Protein AF-A0A0C2MN89-F1 (afdb_monomer_lite)

Organism: Thelohanellus kitauei (NCBI:txid669202)

Foldseek 3Di:
DPDPPLCDPVNLQCLVVDDPVVVVVVVVVLVVVLVVLLVVCVVDPCVVLLVVLLVQCVVCVPPLSLNLVSLSSVLSCLPNPPDPDDCPSVLVSLLPDDLPRGPSSVLSSLSSLVSNVVSVVVPPPPPVPDPCDPVSVVVSLVSHDDVSVVVVVPPDPPPDPPVPPDPPPPPPPPPCPVCVVVVVVVCSVPVVPDPPPPPDD

pLDDT: mean 73.5, std 19.98, range [30.95, 95.69]

Sequence (201 aa):
MVRALILTEPVMNEYLTIPEDKYNFIVDFRENVRVGLDIVFKFVSPEPYLNRALSIMQSYPNEHLQTEPWLFVVSAMLTVTNFQVDFKEVIKFIVTLPPNAPSLLIKTSCEFLRDFIDNADNRKKYSEMPEISLETMYKWLAQVPGPTAKAFLSQREPRRAIFDDPIVDFDCDVNLSLGSISKTLLFFVNSGKGSMILSDA

Radius of gyration: 18.08 Å; chains: 1; bounding box: 41×44×55 Å

Structure (mmCIF, N/CA/C/O backbone):
data_AF-A0A0C2MN89-F1
#
_entry.id   AF-A0A0C2MN89-F1
#
loop_
_atom_site.group_PDB
_atom_site.id
_atom_site.type_symbol
_atom_site.label_atom_id
_atom_site.label_alt_id
_atom_site.label_comp_id
_atom_site.label_asym_id
_atom_site.label_entity_id
_atom_site.label_seq_id
_atom_site.pdbx_PDB_ins_code
_atom_site.Cartn_x
_atom_site.Cartn_y
_atom_site.Cartn_z
_atom_site.occupancy
_atom_site.B_iso_or_equiv
_atom_site.auth_seq_id
_atom_site.auth_comp_id
_atom_site.auth_asym_id
_atom_site.auth_atom_id
_atom_site.pdbx_PDB_model_num
ATOM 1 N N . MET A 1 1 ? 7.301 21.239 -14.542 1.00 31.52 1 MET A N 1
ATOM 2 C CA . MET A 1 1 ? 8.220 20.117 -14.828 1.00 31.52 1 MET A CA 1
ATOM 3 C C . MET A 1 1 ? 8.224 19.175 -13.624 1.00 31.52 1 MET A C 1
ATOM 5 O O . MET A 1 1 ? 9.086 19.276 -12.765 1.00 31.52 1 MET A O 1
ATOM 9 N N . VAL A 1 2 ? 7.198 18.323 -13.513 1.00 30.95 2 VAL A N 1
ATOM 10 C CA . VAL A 1 2 ? 7.049 17.324 -12.440 1.00 30.95 2 VAL A CA 1
ATOM 11 C C . VAL A 1 2 ? 7.508 15.987 -13.010 1.00 30.95 2 VAL A C 1
ATOM 13 O O . VAL A 1 2 ? 6.806 15.378 -13.808 1.00 30.95 2 VAL A O 1
ATOM 16 N N . ARG A 1 3 ? 8.733 15.584 -12.670 1.00 39.59 3 ARG A N 1
ATOM 17 C CA . ARG A 1 3 ? 9.327 14.289 -13.051 1.00 39.59 3 ARG A CA 1
ATOM 18 C C . ARG A 1 3 ? 9.975 13.559 -11.872 1.00 39.59 3 ARG A C 1
ATOM 20 O O . ARG A 1 3 ? 10.547 12.501 -12.069 1.00 39.59 3 ARG A O 1
ATOM 27 N N . ALA A 1 4 ? 9.912 14.114 -10.661 1.00 40.41 4 ALA A N 1
ATOM 28 C CA . ALA A 1 4 ? 10.786 13.658 -9.584 1.00 40.41 4 ALA A CA 1
ATOM 29 C C . ALA A 1 4 ? 10.414 12.281 -9.012 1.00 40.41 4 ALA A C 1
ATOM 31 O O . ALA A 1 4 ? 11.301 11.607 -8.507 1.00 40.41 4 ALA A O 1
ATOM 32 N N . LEU A 1 5 ? 9.149 11.846 -9.092 1.00 46.72 5 LEU A N 1
ATOM 33 C CA . LEU A 1 5 ? 8.726 10.579 -8.473 1.00 46.72 5 LEU A CA 1
ATOM 34 C C . LEU A 1 5 ? 7.740 9.746 -9.298 1.00 46.72 5 LEU A C 1
ATOM 36 O O . LEU A 1 5 ? 7.296 8.699 -8.839 1.00 46.72 5 LEU A O 1
ATOM 40 N N . ILE A 1 6 ? 7.446 10.158 -10.535 1.00 49.19 6 ILE A N 1
ATOM 41 C CA . ILE A 1 6 ? 6.897 9.210 -11.505 1.00 49.19 6 ILE A CA 1
ATOM 42 C C . ILE A 1 6 ? 8.089 8.360 -11.919 1.00 49.19 6 ILE A C 1
ATOM 44 O O . ILE A 1 6 ? 8.886 8.778 -12.761 1.00 49.19 6 ILE A O 1
ATOM 48 N N . LEU A 1 7 ? 8.241 7.198 -11.280 1.00 52.38 7 LEU A N 1
ATOM 49 C CA . LEU A 1 7 ? 9.011 6.115 -11.873 1.00 52.38 7 LEU A CA 1
ATOM 50 C C . LEU A 1 7 ? 8.437 5.951 -13.281 1.00 52.38 7 LEU A C 1
ATOM 52 O O . LEU A 1 7 ? 7.255 5.651 -13.446 1.00 52.38 7 LEU A O 1
ATOM 56 N N . THR A 1 8 ? 9.224 6.309 -14.293 1.00 54.84 8 THR A N 1
ATOM 57 C CA . THR A 1 8 ? 8.785 6.235 -15.685 1.00 54.84 8 THR A CA 1
ATOM 58 C C . THR A 1 8 ? 8.340 4.798 -15.975 1.00 54.84 8 THR A C 1
ATOM 60 O O . THR A 1 8 ? 8.858 3.871 -15.357 1.00 54.84 8 THR A O 1
ATOM 63 N N . GLU A 1 9 ? 7.389 4.584 -16.892 1.00 54.53 9 GLU A N 1
ATOM 64 C CA . GLU A 1 9 ? 6.939 3.235 -17.299 1.00 54.53 9 GLU A CA 1
ATOM 65 C C . GLU A 1 9 ? 8.049 2.174 -17.406 1.00 54.53 9 GLU A C 1
ATOM 67 O O . GLU A 1 9 ? 7.845 1.076 -16.879 1.00 54.53 9 GLU A O 1
ATOM 72 N N . PRO A 1 10 ? 9.228 2.463 -18.003 1.00 56.78 10 PRO A N 1
ATOM 73 C CA . PRO A 1 10 ? 10.322 1.497 -18.018 1.00 56.78 10 PRO A CA 1
ATOM 74 C C . PRO A 1 10 ? 10.744 1.047 -16.613 1.00 56.78 10 PRO A C 1
ATOM 76 O O . PRO A 1 10 ? 10.904 -0.145 -16.387 1.00 56.78 10 PRO A O 1
ATOM 79 N N . VAL A 1 11 ? 10.802 1.943 -15.625 1.00 59.19 11 VAL A N 1
ATOM 80 C CA . VAL A 1 11 ? 11.208 1.608 -14.249 1.00 59.19 11 VAL A CA 1
ATOM 81 C C . VAL A 1 11 ? 10.169 0.745 -13.513 1.00 59.19 11 VAL A C 1
ATOM 83 O O . VAL A 1 11 ? 10.534 -0.064 -12.662 1.00 59.19 11 VAL A O 1
ATOM 86 N N . MET A 1 12 ? 8.878 0.862 -13.848 1.00 59.16 12 MET A N 1
ATOM 87 C CA . MET A 1 12 ? 7.813 0.035 -13.250 1.00 59.16 12 MET A CA 1
ATOM 88 C C . MET A 1 12 ? 7.840 -1.421 -13.740 1.00 59.16 12 MET A C 1
ATOM 90 O O . MET A 1 12 ? 7.525 -2.340 -12.978 1.00 59.16 12 MET A O 1
ATOM 94 N N . ASN A 1 13 ? 8.211 -1.635 -15.005 1.00 61.47 13 ASN A N 1
ATOM 95 C CA . ASN A 1 13 ? 8.326 -2.970 -15.599 1.00 61.47 13 ASN A CA 1
ATOM 96 C C . ASN A 1 13 ? 9.700 -3.601 -15.337 1.00 61.47 13 ASN A C 1
ATOM 98 O O . ASN A 1 13 ? 9.793 -4.814 -15.165 1.00 61.47 13 ASN A O 1
ATOM 102 N N . GLU A 1 14 ? 10.750 -2.785 -15.231 1.00 62.78 14 GLU A N 1
ATOM 103 C CA . GLU A 1 14 ? 12.114 -3.239 -14.946 1.00 62.78 14 GLU A CA 1
ATOM 104 C C . GLU A 1 14 ? 12.357 -3.570 -13.473 1.00 62.78 14 GLU A C 1
ATOM 106 O O . GLU A 1 14 ? 13.425 -4.069 -13.149 1.00 62.78 14 GLU A O 1
ATOM 111 N N . TYR A 1 15 ? 11.399 -3.364 -12.564 1.00 63.62 15 TYR A N 1
ATOM 112 C CA . TYR A 1 15 ? 11.614 -3.572 -11.124 1.00 63.62 15 TYR A CA 1
ATOM 113 C C . TYR A 1 15 ? 12.163 -4.970 -10.760 1.00 63.62 15 TYR A C 1
ATOM 115 O O . TYR A 1 15 ? 12.830 -5.131 -9.741 1.00 63.62 15 TYR A O 1
ATOM 123 N N . LEU A 1 16 ? 11.916 -5.975 -11.610 1.00 61.53 16 LEU A N 1
ATOM 124 C CA . LEU A 1 16 ? 12.421 -7.348 -11.473 1.00 61.53 16 LEU A CA 1
ATOM 125 C C . LEU A 1 16 ? 13.759 -7.613 -12.190 1.00 61.53 16 LEU A C 1
ATOM 127 O O . LEU A 1 16 ? 14.360 -8.663 -11.984 1.00 61.53 16 LEU A O 1
ATOM 131 N N . THR A 1 17 ? 14.218 -6.695 -13.038 1.00 73.06 17 THR A N 1
ATOM 132 C CA . THR A 1 17 ? 15.465 -6.784 -13.819 1.00 73.06 17 THR A CA 1
ATOM 133 C C . THR A 1 17 ? 16.518 -5.767 -13.378 1.00 73.06 17 THR A C 1
ATOM 135 O O . THR A 1 17 ? 17.580 -5.672 -13.992 1.00 73.06 17 THR A O 1
ATOM 138 N N . ILE A 1 18 ? 16.230 -4.980 -12.339 1.00 72.62 18 ILE A N 1
ATOM 139 C CA . ILE A 1 18 ? 17.158 -3.994 -11.793 1.00 72.62 18 ILE A CA 1
ATOM 140 C C . ILE A 1 18 ? 18.346 -4.722 -11.128 1.00 72.62 18 ILE A C 1
ATOM 142 O O . ILE A 1 18 ? 18.128 -5.627 -10.322 1.00 72.62 18 ILE A O 1
ATOM 146 N N . PRO A 1 19 ? 19.598 -4.330 -11.439 1.00 82.00 19 PRO A N 1
ATOM 147 C CA . PRO A 1 19 ? 20.788 -4.779 -10.719 1.00 82.00 19 PRO A CA 1
ATOM 148 C C . PRO A 1 19 ? 20.648 -4.639 -9.195 1.00 82.00 19 PRO A C 1
ATOM 150 O O . PRO A 1 19 ? 20.051 -3.678 -8.712 1.00 82.00 19 PRO A O 1
ATOM 153 N N . GLU A 1 20 ? 21.198 -5.583 -8.433 1.00 78.75 20 GLU A N 1
ATOM 154 C CA . GLU A 1 20 ? 21.011 -5.677 -6.975 1.00 78.75 20 GLU A CA 1
ATOM 155 C C . GLU A 1 20 ? 21.366 -4.378 -6.222 1.00 78.75 20 GLU A C 1
ATOM 157 O O . GLU A 1 20 ? 20.644 -3.963 -5.315 1.00 78.75 20 GLU A O 1
ATOM 162 N N . ASP A 1 21 ? 22.411 -3.668 -6.657 1.00 78.19 21 ASP A N 1
ATOM 163 C CA . ASP A 1 21 ? 22.836 -2.374 -6.107 1.00 78.19 21 ASP A CA 1
ATOM 164 C C . ASP A 1 21 ? 21.763 -1.284 -6.257 1.00 78.19 21 ASP A C 1
ATOM 166 O O . ASP A 1 21 ? 21.483 -0.527 -5.326 1.00 78.19 21 ASP A O 1
ATOM 170 N N . LYS A 1 22 ? 21.103 -1.236 -7.414 1.00 78.94 22 LYS A N 1
ATOM 171 C CA . LYS A 1 22 ? 20.006 -0.300 -7.679 1.00 78.94 22 LYS A CA 1
ATOM 172 C C . LYS A 1 22 ? 18.711 -0.722 -6.988 1.00 78.94 22 LYS A C 1
ATOM 174 O O . LYS A 1 22 ? 17.925 0.144 -6.608 1.00 78.94 22 LYS A O 1
ATOM 179 N N . TYR A 1 23 ? 18.479 -2.024 -6.818 1.00 79.94 23 TYR A N 1
ATOM 180 C CA . TYR A 1 23 ? 17.312 -2.529 -6.095 1.00 79.94 23 TYR A CA 1
ATOM 181 C C . TYR A 1 23 ? 17.346 -2.076 -4.631 1.00 79.94 23 TYR A C 1
ATOM 183 O O . TYR A 1 23 ? 16.352 -1.537 -4.142 1.00 79.94 23 TYR A O 1
ATOM 191 N N . ASN A 1 24 ? 18.506 -2.199 -3.976 1.00 82.44 24 ASN A N 1
ATOM 192 C CA . ASN A 1 24 ? 18.702 -1.753 -2.594 1.00 82.44 24 ASN A CA 1
ATOM 193 C C . ASN A 1 24 ? 18.414 -0.257 -2.433 1.00 82.44 24 ASN A C 1
ATOM 195 O O . ASN A 1 24 ? 17.638 0.118 -1.560 1.00 82.44 24 ASN A O 1
ATOM 199 N N . PHE A 1 25 ? 18.909 0.585 -3.349 1.00 84.75 25 PHE A N 1
ATOM 200 C CA . PHE A 1 25 ? 18.604 2.020 -3.325 1.00 84.75 25 PHE A CA 1
ATOM 201 C C . PHE A 1 25 ? 17.096 2.311 -3.350 1.00 84.75 25 PHE A C 1
ATOM 203 O O . PHE A 1 25 ? 16.621 3.170 -2.609 1.00 84.75 25 PHE A O 1
ATOM 210 N N . ILE A 1 26 ? 16.319 1.617 -4.190 1.00 81.81 26 ILE A N 1
ATOM 211 C CA . ILE A 1 26 ? 14.874 1.869 -4.281 1.00 81.81 26 ILE A CA 1
ATOM 212 C C . ILE A 1 26 ? 14.152 1.371 -3.024 1.00 81.81 26 ILE A C 1
ATOM 214 O O . ILE A 1 26 ? 13.210 2.024 -2.571 1.00 81.81 26 ILE A O 1
ATOM 218 N N . VAL A 1 27 ? 14.572 0.234 -2.466 1.00 83.75 27 VAL A N 1
ATOM 219 C CA . VAL A 1 27 ? 14.030 -0.280 -1.201 1.00 83.75 27 VAL A CA 1
ATOM 220 C C . VAL A 1 27 ? 14.283 0.720 -0.073 1.00 83.75 27 VAL A C 1
ATOM 222 O O . VAL A 1 27 ? 13.321 1.139 0.571 1.00 83.75 27 VAL A O 1
ATOM 225 N N . ASP A 1 28 ? 15.525 1.178 0.088 1.00 85.56 28 ASP A N 1
ATOM 226 C CA . ASP A 1 28 ? 15.912 2.158 1.107 1.00 85.56 28 ASP A CA 1
ATOM 227 C C . ASP A 1 28 ? 15.172 3.483 0.916 1.00 85.56 28 ASP A C 1
ATOM 229 O O . ASP A 1 28 ? 14.638 4.063 1.862 1.00 85.56 28 ASP A O 1
ATOM 233 N N . PHE A 1 29 ? 15.078 3.960 -0.327 1.00 87.12 29 PHE A N 1
ATOM 234 C CA . PHE A 1 29 ? 14.335 5.171 -0.650 1.00 87.12 29 PHE A CA 1
ATOM 235 C C . PHE A 1 29 ? 12.857 5.048 -0.263 1.00 87.12 29 PHE A C 1
ATOM 237 O O . PHE A 1 29 ? 12.318 5.938 0.395 1.00 87.12 29 PHE A O 1
ATOM 244 N N . ARG A 1 30 ? 12.188 3.950 -0.640 1.00 88.75 30 ARG A N 1
ATOM 245 C CA . ARG A 1 30 ? 10.773 3.733 -0.303 1.00 88.75 30 ARG A CA 1
ATOM 246 C C . A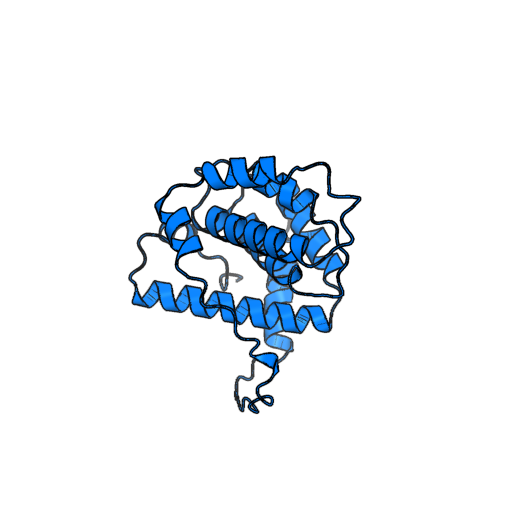RG A 1 30 ? 10.565 3.623 1.200 1.00 88.75 30 ARG A C 1
ATOM 248 O O . ARG A 1 30 ? 9.595 4.184 1.700 1.00 88.75 30 ARG A O 1
ATOM 255 N N . GLU A 1 31 ? 11.460 2.956 1.918 1.00 88.00 31 GLU A N 1
ATOM 256 C CA . GLU A 1 31 ? 11.352 2.869 3.373 1.00 88.00 31 GLU A CA 1
ATOM 257 C C . GLU A 1 31 ? 11.534 4.243 4.029 1.00 88.00 31 GLU A C 1
ATOM 259 O O . GLU A 1 31 ? 10.706 4.641 4.846 1.00 88.00 31 GLU A O 1
ATOM 264 N N . ASN A 1 32 ? 12.510 5.040 3.584 1.00 88.81 32 ASN A N 1
ATOM 265 C CA . ASN A 1 32 ? 12.693 6.414 4.060 1.00 88.81 32 ASN A CA 1
ATOM 266 C C . ASN A 1 32 ? 11.463 7.297 3.793 1.00 88.81 32 ASN A C 1
ATOM 268 O O . ASN A 1 32 ? 11.038 8.056 4.667 1.00 88.81 32 ASN A O 1
ATOM 272 N N . VAL A 1 33 ? 10.843 7.186 2.611 1.00 89.75 33 VAL A N 1
ATOM 273 C CA . VAL A 1 33 ? 9.598 7.914 2.312 1.00 89.75 33 VAL A CA 1
ATOM 274 C C . VAL A 1 33 ? 8.456 7.434 3.208 1.00 89.75 33 VAL A C 1
ATOM 276 O O . VAL A 1 33 ? 7.702 8.263 3.714 1.00 89.75 33 VAL A O 1
ATOM 279 N N . ARG A 1 34 ? 8.326 6.122 3.441 1.00 90.19 34 ARG A N 1
ATOM 280 C CA . ARG A 1 34 ? 7.302 5.556 4.330 1.00 90.19 34 ARG A CA 1
ATOM 281 C C . ARG A 1 34 ? 7.462 6.071 5.762 1.00 90.19 34 ARG A C 1
ATOM 283 O O . ARG A 1 34 ? 6.474 6.505 6.344 1.00 90.19 34 ARG A O 1
ATOM 290 N N . VAL A 1 35 ? 8.684 6.086 6.298 1.00 89.62 35 VAL A N 1
ATOM 291 C CA . VAL A 1 35 ? 8.992 6.656 7.622 1.00 89.62 35 VAL A CA 1
ATOM 292 C C . VAL A 1 35 ? 8.633 8.142 7.669 1.00 89.62 35 VAL A C 1
ATOM 294 O O . VAL A 1 35 ? 7.969 8.589 8.602 1.00 89.62 35 VAL A O 1
ATOM 297 N N . GLY A 1 36 ? 8.995 8.907 6.636 1.00 90.12 36 GLY A N 1
ATOM 298 C CA . GLY A 1 36 ? 8.618 10.317 6.531 1.00 90.12 36 GLY A CA 1
ATOM 299 C C . GLY A 1 36 ? 7.099 10.531 6.527 1.00 90.12 36 GLY A C 1
ATOM 300 O O . GLY A 1 36 ? 6.603 11.421 7.215 1.00 90.12 36 GLY A O 1
ATOM 301 N N . LEU A 1 37 ? 6.350 9.702 5.794 1.00 91.19 37 LEU A N 1
ATOM 302 C CA . LEU A 1 37 ? 4.884 9.740 5.769 1.00 91.19 37 LEU A CA 1
ATOM 303 C C . LEU A 1 37 ? 4.271 9.387 7.130 1.00 91.19 37 LEU A C 1
ATOM 305 O O . LEU A 1 37 ? 3.355 10.082 7.564 1.00 91.19 37 LEU A O 1
ATOM 309 N N . ASP A 1 38 ? 4.790 8.368 7.820 1.00 88.38 38 ASP A N 1
ATOM 310 C CA . ASP A 1 38 ? 4.341 7.992 9.169 1.00 88.38 38 ASP A CA 1
ATOM 311 C C . ASP A 1 38 ? 4.508 9.157 10.158 1.00 88.38 38 ASP A C 1
ATOM 313 O O . ASP A 1 38 ? 3.586 9.484 10.907 1.00 88.38 38 ASP A O 1
ATOM 317 N N . ILE A 1 39 ? 5.652 9.849 10.105 1.00 89.88 39 ILE A N 1
ATOM 318 C CA . ILE A 1 39 ? 5.896 11.057 10.901 1.00 89.88 39 ILE A CA 1
ATOM 319 C C . ILE A 1 39 ? 4.879 12.143 10.538 1.00 89.88 39 ILE A C 1
ATOM 321 O O . ILE A 1 39 ? 4.238 12.694 11.428 1.00 89.88 39 ILE A O 1
ATOM 325 N N . VAL A 1 40 ? 4.678 12.439 9.251 1.00 90.06 40 VAL A N 1
ATOM 326 C CA . VAL A 1 40 ? 3.728 13.476 8.807 1.00 90.06 40 VAL A CA 1
ATOM 327 C C . VAL A 1 40 ? 2.304 13.180 9.283 1.00 90.06 40 VAL A C 1
ATOM 329 O O . VAL A 1 40 ? 1.637 14.078 9.798 1.00 90.06 40 VAL A O 1
ATOM 332 N N . PHE A 1 41 ? 1.842 11.935 9.176 1.00 90.56 41 PHE A N 1
ATOM 333 C CA . PHE A 1 41 ? 0.488 11.551 9.579 1.00 90.56 41 PHE A CA 1
ATOM 334 C C . PHE A 1 41 ? 0.268 11.504 11.097 1.00 90.56 41 PHE A C 1
ATOM 336 O O . PHE A 1 41 ? -0.877 11.471 11.545 1.00 90.56 41 PHE A O 1
ATOM 343 N N . LYS A 1 42 ? 1.329 11.583 11.910 1.00 88.00 42 LYS A N 1
ATOM 344 C CA . LYS A 1 42 ? 1.203 11.857 13.354 1.00 88.00 42 LYS A CA 1
ATOM 345 C C . LYS A 1 42 ? 0.825 13.311 13.645 1.00 88.00 42 LYS A C 1
ATOM 347 O O . LYS A 1 42 ? 0.235 13.581 14.687 1.00 88.00 42 LYS A O 1
ATOM 352 N N . PHE A 1 43 ? 1.143 14.237 12.739 1.00 90.06 43 PHE A N 1
ATOM 353 C CA . PHE A 1 43 ? 0.881 15.673 12.905 1.00 90.06 43 PHE A CA 1
ATOM 354 C C . PHE A 1 43 ? -0.275 16.192 12.044 1.00 90.06 43 PHE A C 1
ATOM 356 O O . PHE A 1 43 ? -0.824 17.254 12.333 1.00 90.06 43 PHE A O 1
ATOM 363 N N . VAL A 1 44 ? -0.645 15.473 10.984 1.00 90.31 44 VAL A N 1
ATOM 364 C CA . VAL A 1 44 ? -1.678 15.877 10.022 1.00 90.31 44 VAL A CA 1
ATOM 365 C C . VAL A 1 44 ? -2.711 14.766 9.871 1.00 90.31 44 VAL A C 1
ATOM 367 O O . VAL A 1 44 ? -2.352 13.596 9.781 1.00 90.31 44 VAL A O 1
ATOM 370 N N . SER A 1 45 ? -3.997 15.130 9.789 1.00 91.06 45 SER A N 1
ATOM 371 C CA . SER A 1 45 ? -5.064 14.156 9.525 1.00 91.06 45 SER A CA 1
ATOM 372 C C . SER A 1 45 ? -4.823 13.429 8.186 1.00 91.06 45 SER A C 1
ATOM 374 O O . SER A 1 45 ? -4.694 14.107 7.161 1.00 91.06 45 SER A O 1
ATOM 376 N N . PRO A 1 46 ? -4.794 12.081 8.149 1.00 91.50 46 PRO A N 1
ATOM 377 C CA . PRO A 1 46 ? -4.610 11.327 6.906 1.00 91.50 46 PRO A CA 1
ATOM 378 C C . PRO A 1 46 ? -5.864 11.301 6.015 1.00 91.50 46 PRO A C 1
ATOM 380 O O . PRO A 1 46 ? -5.772 11.007 4.823 1.00 91.50 46 PRO A O 1
ATOM 383 N N . GLU A 1 47 ? -7.037 11.631 6.563 1.00 92.75 47 GLU A N 1
ATOM 384 C CA . GLU A 1 47 ? -8.342 11.499 5.897 1.00 92.75 47 GLU A CA 1
ATOM 385 C C . GLU A 1 47 ? -8.443 12.210 4.535 1.00 92.75 47 GLU A C 1
ATOM 387 O O . GLU A 1 47 ? -8.875 11.573 3.569 1.00 92.75 47 GLU A O 1
ATOM 392 N N . PRO A 1 48 ? -7.988 13.469 4.365 1.00 92.62 48 PRO A N 1
ATOM 393 C CA . PRO A 1 48 ? -8.052 14.133 3.063 1.00 92.62 48 PRO A CA 1
ATOM 394 C C . PRO A 1 48 ? -7.223 13.416 1.988 1.00 92.62 48 PRO A C 1
ATOM 396 O O . PRO A 1 48 ? -7.597 13.400 0.814 1.00 92.62 48 PRO A O 1
ATOM 399 N N . TYR A 1 49 ? -6.104 12.804 2.383 1.00 93.44 49 TYR A N 1
ATOM 400 C CA . TYR A 1 49 ? -5.211 12.080 1.480 1.00 93.44 49 TYR A CA 1
ATOM 401 C C . TYR A 1 49 ? -5.793 10.726 1.086 1.00 93.44 49 TYR A C 1
ATOM 403 O O . TYR A 1 49 ? -5.701 10.347 -0.080 1.00 93.44 49 TYR A O 1
ATOM 411 N N . LEU A 1 50 ? -6.447 10.032 2.021 1.00 94.38 50 LEU A N 1
ATOM 412 C CA . LEU A 1 50 ? -7.189 8.811 1.725 1.00 94.38 50 LEU A CA 1
ATOM 413 C C . LEU A 1 50 ? -8.333 9.082 0.744 1.00 94.38 50 LEU A C 1
ATOM 415 O O . LEU A 1 50 ? -8.439 8.404 -0.274 1.00 94.38 50 LEU A O 1
ATOM 419 N N . ASN A 1 51 ? -9.156 10.099 1.011 1.00 94.25 51 ASN A N 1
ATOM 420 C CA . ASN A 1 51 ? -10.268 10.469 0.131 1.00 94.25 51 ASN A CA 1
ATOM 421 C C . ASN A 1 51 ? -9.770 10.791 -1.285 1.00 94.25 51 ASN A C 1
ATOM 423 O O . ASN A 1 51 ? -10.383 10.403 -2.283 1.00 94.25 51 ASN A O 1
ATOM 427 N N . ARG A 1 52 ? -8.610 11.451 -1.387 1.00 93.50 52 ARG A N 1
ATOM 428 C CA . ARG A 1 52 ? -7.960 11.714 -2.672 1.00 93.50 52 ARG A CA 1
ATOM 429 C C . ARG A 1 52 ? -7.463 10.437 -3.351 1.00 93.50 52 ARG A C 1
ATOM 431 O O . ARG A 1 52 ? -7.682 10.289 -4.553 1.00 93.50 52 ARG A O 1
ATOM 438 N N . ALA A 1 53 ? -6.822 9.539 -2.608 1.00 93.88 53 ALA A N 1
ATOM 439 C CA . ALA A 1 53 ? -6.354 8.256 -3.120 1.00 93.88 53 ALA A CA 1
ATOM 440 C C . ALA A 1 53 ? -7.517 7.431 -3.689 1.00 93.88 53 ALA A C 1
ATOM 442 O O . ALA A 1 53 ? -7.447 6.997 -4.836 1.00 93.88 53 ALA A O 1
ATOM 443 N N . LEU A 1 54 ? -8.616 7.309 -2.937 1.00 94.94 54 LEU A N 1
ATOM 444 C CA . LEU A 1 54 ? -9.829 6.612 -3.369 1.00 94.94 54 LEU A CA 1
ATOM 445 C C . LEU A 1 54 ? -10.415 7.223 -4.643 1.00 94.94 54 LEU A C 1
ATOM 447 O O . LEU A 1 54 ? -10.697 6.501 -5.596 1.00 94.94 54 LEU A O 1
ATOM 451 N N . SER A 1 55 ? -10.521 8.554 -4.698 1.00 95.12 55 SER A N 1
ATOM 452 C CA . SER A 1 55 ? -10.989 9.260 -5.893 1.00 95.12 55 SER A CA 1
ATOM 453 C C . SER A 1 55 ? -10.146 8.921 -7.129 1.00 95.12 55 SER A C 1
ATOM 455 O O . SER A 1 55 ? -10.706 8.691 -8.199 1.00 95.12 55 SER A O 1
ATOM 457 N N . ILE A 1 56 ? -8.818 8.844 -7.000 1.00 91.62 56 ILE A N 1
ATOM 458 C CA . ILE A 1 56 ? -7.921 8.523 -8.122 1.00 91.62 56 ILE A CA 1
ATOM 459 C C . ILE A 1 56 ? -8.010 7.043 -8.507 1.00 91.62 56 ILE A C 1
ATOM 461 O O . ILE A 1 56 ? -8.135 6.744 -9.691 1.00 91.62 56 ILE A O 1
ATOM 465 N N . MET A 1 57 ? -8.017 6.130 -7.532 1.00 93.25 57 MET A N 1
ATOM 466 C CA . MET A 1 57 ? -8.178 4.687 -7.766 1.00 93.25 57 MET A CA 1
ATOM 467 C C . MET A 1 57 ? -9.487 4.364 -8.496 1.00 93.25 57 MET A C 1
ATOM 469 O O . MET A 1 57 ? -9.502 3.534 -9.401 1.00 93.25 57 MET A O 1
ATOM 473 N N . GLN A 1 58 ? -10.576 5.046 -8.132 1.00 92.94 58 GLN A N 1
ATOM 474 C CA . GLN A 1 58 ? -11.891 4.868 -8.750 1.00 92.94 58 GLN A CA 1
ATOM 475 C C . GLN A 1 58 ? -11.995 5.529 -10.128 1.00 92.94 58 GLN A C 1
ATOM 477 O O . GLN A 1 58 ? -12.637 4.978 -11.019 1.00 92.94 58 GLN A O 1
ATOM 482 N N . SER A 1 59 ? -11.374 6.698 -10.314 1.00 93.88 59 SER A N 1
ATOM 483 C CA . SER A 1 59 ? -11.428 7.422 -11.593 1.00 93.88 59 SER A CA 1
ATOM 484 C C . SER A 1 59 ? -10.547 6.777 -12.663 1.00 93.88 59 SER A C 1
ATOM 486 O O . SER A 1 59 ? -10.882 6.837 -13.843 1.00 93.88 59 SER A O 1
ATOM 488 N N . TYR A 1 60 ? -9.437 6.149 -12.259 1.00 91.88 60 TYR A N 1
ATOM 489 C CA . TYR A 1 60 ? -8.424 5.620 -13.172 1.00 91.88 60 TYR A CA 1
ATOM 490 C C . TYR A 1 60 ? -7.975 4.197 -12.788 1.00 91.88 60 TYR A C 1
ATOM 492 O O . TYR A 1 60 ? -6.791 3.969 -12.530 1.00 91.88 60 TYR A O 1
ATOM 500 N N . PRO A 1 61 ? -8.885 3.204 -12.763 1.00 87.88 61 PRO A N 1
ATOM 501 C CA . PRO A 1 61 ? -8.573 1.861 -12.265 1.00 87.88 61 PRO A CA 1
ATOM 502 C C . PRO A 1 61 ? -7.524 1.115 -13.107 1.00 87.88 61 PRO A C 1
ATOM 504 O O . PRO A 1 61 ? -6.844 0.222 -12.605 1.00 87.88 61 PRO A O 1
ATOM 507 N N . ASN A 1 62 ? -7.365 1.505 -14.374 1.00 89.69 62 ASN A N 1
ATOM 508 C CA . ASN A 1 62 ? -6.405 0.911 -15.305 1.00 89.69 62 ASN A CA 1
ATOM 509 C C . ASN A 1 62 ? -5.110 1.733 -15.440 1.00 89.69 62 ASN A C 1
ATOM 511 O O . ASN A 1 62 ? -4.170 1.287 -16.094 1.00 89.69 62 ASN A O 1
ATOM 515 N N . GLU A 1 63 ? -5.028 2.926 -14.839 1.00 90.88 63 GLU A N 1
ATOM 516 C CA . GLU A 1 63 ? -3.834 3.773 -14.930 1.00 90.88 63 GLU A CA 1
ATOM 517 C C . GLU A 1 63 ? -2.897 3.517 -13.755 1.00 90.88 63 GLU A C 1
ATOM 519 O O . GLU A 1 63 ? -2.721 4.334 -12.852 1.00 90.88 63 GLU A O 1
ATOM 524 N N . HIS A 1 64 ? -2.255 2.353 -13.788 1.00 88.06 64 HIS A N 1
ATOM 525 C CA . HIS A 1 64 ? -1.424 1.851 -12.695 1.00 88.06 64 HIS A CA 1
ATOM 526 C C . HIS A 1 64 ? -0.311 2.817 -12.246 1.00 88.06 64 HIS A C 1
ATOM 528 O O . HIS A 1 64 ? 0.036 2.832 -11.066 1.00 88.06 64 HIS A O 1
ATOM 534 N N . LEU A 1 65 ? 0.216 3.645 -13.159 1.00 85.94 65 LEU A N 1
ATOM 535 C CA . LEU A 1 65 ? 1.198 4.699 -12.856 1.00 85.94 65 LEU A CA 1
ATOM 536 C C . LEU A 1 65 ? 0.639 5.781 -11.933 1.00 85.94 65 LEU A C 1
ATOM 538 O O . LEU A 1 65 ? 1.372 6.344 -11.124 1.00 85.94 65 LEU A O 1
ATOM 542 N N . GLN A 1 66 ? -0.648 6.093 -12.078 1.00 88.12 66 GLN A N 1
ATOM 543 C CA . GLN A 1 66 ? -1.322 7.028 -11.194 1.00 88.12 66 GLN A CA 1
ATOM 544 C C . GLN A 1 66 ? -1.682 6.338 -9.888 1.00 88.12 66 GLN A C 1
ATOM 546 O O . GLN A 1 66 ? -1.516 6.929 -8.831 1.00 88.12 66 GLN A O 1
ATOM 551 N N . THR A 1 67 ? -2.145 5.090 -9.939 1.00 91.75 67 THR A N 1
ATOM 552 C CA . THR A 1 67 ? -2.672 4.386 -8.768 1.00 91.75 67 THR A CA 1
ATOM 553 C C . THR A 1 67 ? -1.603 3.980 -7.749 1.00 91.75 67 THR A C 1
ATOM 555 O O . THR A 1 67 ? -1.822 4.143 -6.548 1.00 91.75 67 THR A O 1
ATOM 558 N N . GLU A 1 68 ? -0.462 3.439 -8.191 1.00 93.75 68 GLU A N 1
ATOM 559 C CA . GLU A 1 68 ? 0.534 2.846 -7.282 1.00 93.75 68 GLU A CA 1
ATOM 560 C C . GLU A 1 68 ? 1.065 3.828 -6.225 1.00 93.75 68 GLU A C 1
ATOM 562 O O . GLU A 1 68 ? 1.051 3.457 -5.047 1.00 93.75 68 GLU A O 1
ATOM 567 N N . PRO A 1 69 ? 1.430 5.082 -6.562 1.00 92.81 69 PRO A N 1
ATOM 568 C CA . PRO A 1 69 ? 1.905 6.034 -5.563 1.00 92.81 69 PRO A CA 1
ATOM 569 C C . PRO A 1 69 ? 0.858 6.340 -4.487 1.00 92.81 69 PRO A C 1
ATOM 571 O O . PRO A 1 69 ? 1.198 6.477 -3.313 1.00 92.81 69 PRO A O 1
ATOM 574 N N . TRP A 1 70 ? -0.424 6.414 -4.860 1.00 94.94 70 TRP A N 1
ATOM 575 C CA . TRP A 1 70 ? -1.504 6.634 -3.894 1.00 94.94 70 TRP A CA 1
ATOM 576 C C . TRP A 1 70 ? -1.723 5.423 -3.006 1.00 94.94 70 TRP A C 1
ATOM 578 O O . TRP A 1 70 ? -1.937 5.591 -1.809 1.00 94.94 70 TRP A O 1
ATOM 588 N N . LEU A 1 71 ? -1.617 4.215 -3.560 1.00 95.31 71 LEU A N 1
ATOM 589 C CA . LEU A 1 71 ? -1.673 3.005 -2.753 1.00 95.31 71 LEU A CA 1
ATOM 590 C C . LEU A 1 71 ? -0.519 2.960 -1.747 1.00 95.31 71 LEU A C 1
ATOM 592 O O . LEU A 1 71 ? -0.746 2.680 -0.577 1.00 95.31 71 LEU A O 1
ATOM 596 N N . PHE A 1 72 ? 0.694 3.318 -2.172 1.00 94.44 72 PHE A N 1
ATOM 597 C CA . PHE A 1 72 ? 1.858 3.399 -1.293 1.00 94.44 72 PHE A CA 1
ATOM 598 C C . PHE A 1 72 ? 1.666 4.416 -0.155 1.00 94.44 72 PHE A C 1
ATOM 600 O O . PHE A 1 72 ? 1.967 4.113 1.001 1.00 94.44 72 PHE A O 1
ATOM 607 N N . VAL A 1 73 ? 1.115 5.596 -0.458 1.00 93.56 73 VAL A N 1
ATOM 608 C CA . VAL A 1 73 ? 0.781 6.616 0.551 1.00 93.56 73 VAL A CA 1
ATOM 609 C C . VAL A 1 73 ? -0.263 6.097 1.543 1.00 93.56 73 VAL A C 1
ATOM 611 O O . VAL A 1 73 ? -0.111 6.288 2.748 1.00 93.56 73 VAL A O 1
ATOM 614 N N . VAL A 1 74 ? -1.294 5.407 1.0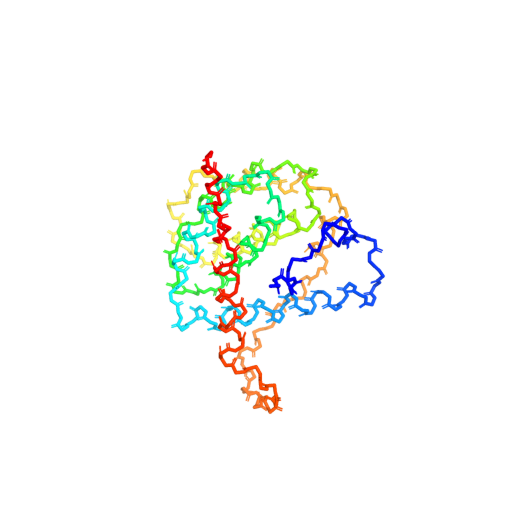56 1.00 94.94 74 VAL A N 1
ATOM 615 C CA . VAL A 1 74 ? -2.335 4.800 1.896 1.00 94.94 74 VAL A CA 1
ATOM 616 C C . VAL A 1 74 ? -1.766 3.686 2.782 1.00 94.94 74 VAL A C 1
ATOM 618 O O . VAL A 1 74 ? -2.142 3.596 3.949 1.00 94.94 74 VAL A O 1
ATOM 621 N N . SER A 1 75 ? -0.798 2.896 2.303 1.00 93.44 75 SER A N 1
ATOM 622 C CA . SER A 1 75 ? -0.102 1.901 3.134 1.00 93.44 75 SER A CA 1
ATOM 623 C C . SER A 1 75 ? 0.596 2.526 4.340 1.00 93.44 75 SER A C 1
ATOM 625 O O . SER A 1 75 ? 0.570 1.949 5.423 1.00 93.44 75 SER A O 1
ATOM 627 N N . ALA A 1 76 ? 1.176 3.721 4.191 1.00 92.44 76 ALA A N 1
ATOM 628 C CA . ALA A 1 76 ? 1.798 4.434 5.308 1.00 92.44 76 ALA A CA 1
ATOM 629 C C . ALA A 1 76 ? 0.780 4.934 6.355 1.00 92.44 76 ALA A C 1
ATOM 631 O O . ALA A 1 76 ? 1.164 5.268 7.468 1.00 92.44 76 ALA A O 1
ATOM 632 N N . MET A 1 77 ? -0.520 4.967 6.039 1.00 93.38 77 MET A N 1
ATOM 633 C CA . MET A 1 77 ? -1.566 5.328 7.004 1.00 93.38 77 MET A CA 1
ATOM 634 C C . MET A 1 77 ? -1.934 4.168 7.936 1.00 93.38 77 MET A C 1
ATOM 636 O O . MET A 1 77 ? -2.472 4.410 9.014 1.00 93.38 77 MET A O 1
ATOM 640 N N . LEU A 1 78 ? -1.652 2.914 7.551 1.00 89.44 78 LEU A N 1
ATOM 641 C CA . LEU A 1 78 ? -1.997 1.727 8.349 1.00 89.44 78 LEU A CA 1
ATOM 642 C C . LEU A 1 78 ? -1.276 1.698 9.703 1.00 89.44 78 LEU A C 1
ATOM 644 O O . LEU A 1 78 ? -1.819 1.182 10.681 1.00 89.44 78 LEU A O 1
ATOM 648 N N . THR A 1 79 ? -0.066 2.258 9.767 1.00 82.88 79 THR A N 1
ATOM 649 C CA . THR A 1 79 ? 0.766 2.293 10.978 1.00 82.88 79 THR A CA 1
ATOM 650 C C . THR A 1 79 ? 0.330 3.366 11.974 1.00 82.88 79 THR A C 1
ATOM 652 O O . THR A 1 79 ? 0.740 3.332 13.135 1.00 82.88 79 THR A O 1
ATOM 655 N N . VAL A 1 80 ? -0.548 4.287 11.570 1.00 83.38 80 VAL A N 1
ATOM 656 C CA . VAL A 1 80 ? -1.013 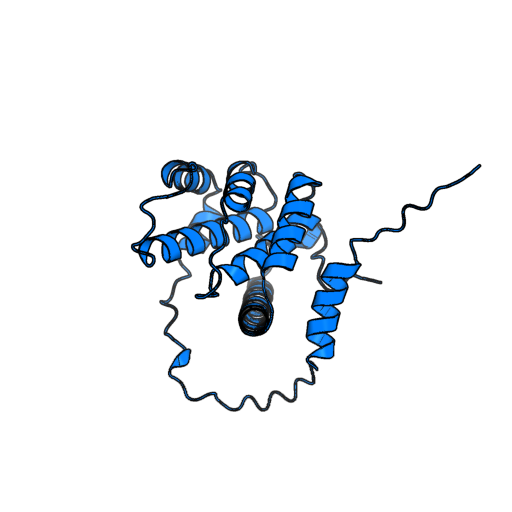5.386 12.417 1.00 83.38 80 VAL A CA 1
ATOM 657 C C . VAL A 1 80 ? -2.088 4.863 13.375 1.00 83.38 80 VAL A C 1
ATOM 659 O O . VAL A 1 80 ? -3.260 4.717 13.029 1.00 83.38 80 VAL A O 1
ATOM 662 N N . THR A 1 81 ? -1.690 4.582 14.618 1.00 67.62 81 THR A N 1
ATOM 663 C CA . THR A 1 81 ? -2.517 3.908 15.643 1.00 67.62 81 THR A CA 1
ATOM 664 C C . THR A 1 81 ? -3.846 4.600 15.945 1.00 67.62 81 THR A C 1
ATOM 666 O O . THR A 1 81 ? -4.810 3.941 16.329 1.00 67.62 81 THR A O 1
ATOM 669 N N . ASN A 1 82 ? -3.910 5.920 15.762 1.00 71.81 82 ASN A N 1
ATOM 670 C CA . ASN A 1 82 ? -5.072 6.735 16.122 1.00 71.81 82 ASN A CA 1
ATOM 671 C C . ASN A 1 82 ? -6.050 6.943 14.958 1.00 71.81 82 ASN A C 1
ATOM 673 O O . ASN A 1 82 ? -7.105 7.546 15.145 1.00 71.81 82 ASN A O 1
ATOM 677 N N . PHE A 1 83 ? -5.722 6.448 13.764 1.00 74.50 83 PHE A N 1
ATOM 678 C CA . PHE A 1 83 ? -6.561 6.608 12.589 1.00 74.50 83 PHE A CA 1
ATOM 679 C C . PHE A 1 83 ? -7.514 5.413 12.458 1.00 74.50 83 PHE A C 1
ATOM 681 O O . PHE A 1 83 ? -7.139 4.315 12.037 1.00 74.50 83 PHE A O 1
ATOM 688 N N . GLN A 1 84 ? -8.760 5.610 12.893 1.00 71.25 84 GLN A N 1
ATOM 689 C CA . GLN A 1 84 ? -9.844 4.652 12.683 1.00 71.25 84 GLN A CA 1
ATOM 690 C C . GLN A 1 84 ? -10.474 4.917 11.323 1.00 71.25 84 GLN A C 1
ATOM 692 O O . GLN A 1 84 ? -11.463 5.635 11.215 1.00 71.25 84 GLN A O 1
ATOM 697 N N . VAL A 1 85 ? -9.866 4.360 10.284 1.00 78.31 85 VAL A N 1
ATOM 698 C CA . VAL A 1 85 ? -10.415 4.423 8.937 1.00 78.31 85 VAL A CA 1
ATOM 699 C C . VAL A 1 85 ? -10.835 3.056 8.452 1.00 78.31 85 VAL A C 1
ATOM 701 O O . VAL A 1 85 ? -10.170 2.049 8.705 1.00 78.31 85 VAL A O 1
ATOM 704 N N . ASP A 1 86 ? -11.937 3.062 7.710 1.00 83.44 86 ASP A N 1
ATOM 705 C CA . ASP A 1 86 ? -12.365 1.928 6.921 1.00 83.44 86 ASP A CA 1
ATOM 706 C C . ASP A 1 86 ? -11.573 1.875 5.605 1.00 83.44 86 ASP A C 1
ATOM 708 O O . ASP A 1 86 ? -11.766 2.677 4.691 1.00 83.44 86 ASP A O 1
ATOM 712 N N . PHE A 1 87 ? -10.665 0.905 5.511 1.00 91.19 87 PHE A N 1
ATOM 713 C CA . PHE A 1 87 ? -9.906 0.627 4.295 1.00 91.19 87 PHE A CA 1
ATOM 714 C C . PHE A 1 87 ? -10.656 -0.303 3.321 1.00 91.19 87 PHE A C 1
ATOM 716 O O . PHE A 1 87 ? -10.058 -0.757 2.344 1.00 91.19 87 PHE A O 1
ATOM 723 N N . LYS A 1 88 ? -11.951 -0.590 3.537 1.00 91.56 88 LYS A N 1
ATOM 724 C CA . LYS A 1 88 ? -12.763 -1.493 2.698 1.00 91.56 88 LYS A CA 1
ATOM 725 C C . LYS A 1 88 ? -12.675 -1.161 1.214 1.00 91.56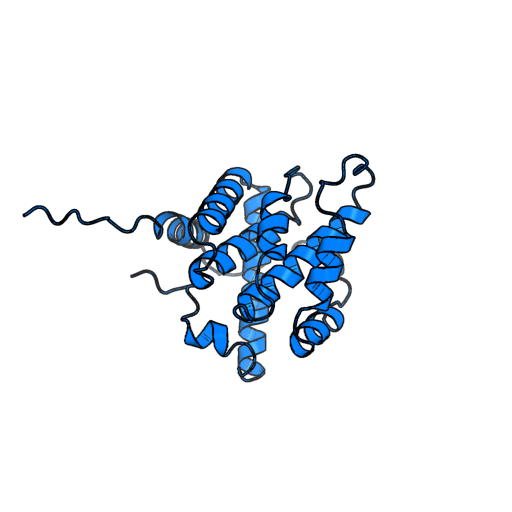 88 LYS A C 1
ATOM 727 O O . LYS A 1 88 ? -12.455 -2.065 0.415 1.00 91.56 88 LYS A O 1
ATOM 732 N N . GLU A 1 89 ? -12.799 0.109 0.836 1.00 93.19 89 GLU A N 1
ATOM 733 C CA . GLU A 1 89 ? -12.731 0.514 -0.576 1.00 93.19 89 GLU A CA 1
ATOM 734 C C . GLU A 1 89 ? -11.333 0.301 -1.182 1.00 93.19 89 GLU A C 1
ATOM 736 O O . GLU A 1 89 ? -11.216 -0.088 -2.343 1.00 93.19 89 GLU A O 1
ATOM 741 N N . VAL A 1 90 ? -10.269 0.463 -0.389 1.00 95.00 90 VAL A N 1
ATOM 742 C CA . VAL A 1 90 ? -8.886 0.191 -0.822 1.00 95.00 90 VAL A CA 1
ATOM 743 C C . VAL A 1 90 ? -8.682 -1.307 -1.031 1.00 95.00 90 VAL A C 1
ATOM 745 O O . VAL A 1 90 ? -8.149 -1.727 -2.055 1.00 95.00 90 VAL A O 1
ATOM 748 N N . ILE A 1 91 ? -9.155 -2.132 -0.095 1.00 95.06 91 ILE A N 1
ATOM 749 C CA . ILE A 1 91 ? -9.085 -3.594 -0.208 1.00 95.06 91 ILE A CA 1
ATOM 750 C C . ILE A 1 91 ? -9.888 -4.061 -1.419 1.00 95.06 91 ILE A C 1
ATOM 752 O O . ILE A 1 91 ? -9.384 -4.856 -2.208 1.00 95.06 91 ILE A O 1
ATOM 756 N N . LYS A 1 92 ? -11.108 -3.538 -1.596 1.00 94.94 92 LYS A N 1
ATOM 757 C CA . LYS A 1 92 ? -11.967 -3.821 -2.751 1.00 94.94 92 LYS A CA 1
ATOM 758 C C . LYS A 1 92 ? -11.242 -3.520 -4.054 1.00 9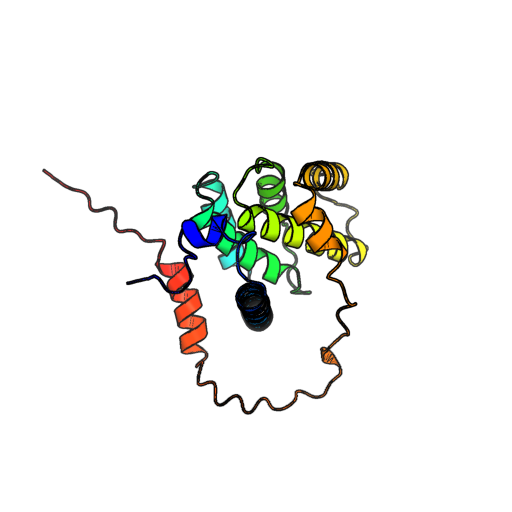4.94 92 LYS A C 1
ATOM 760 O O . LYS A 1 92 ? -11.243 -4.353 -4.951 1.00 94.94 92 LYS A O 1
ATOM 765 N N . PHE A 1 93 ? -10.594 -2.362 -4.133 1.00 95.31 93 PHE A N 1
ATOM 766 C CA . PHE A 1 93 ? -9.781 -1.996 -5.281 1.00 95.31 93 PHE A CA 1
ATOM 767 C C . PHE A 1 93 ? -8.658 -3.019 -5.524 1.00 95.31 93 PHE A C 1
ATOM 769 O O . PHE A 1 93 ? -8.572 -3.578 -6.617 1.00 95.31 93 PHE A O 1
ATOM 776 N N . ILE A 1 94 ? -7.858 -3.344 -4.502 1.00 95.69 94 ILE A N 1
ATOM 777 C CA . ILE A 1 94 ? -6.737 -4.287 -4.632 1.00 95.69 94 ILE A CA 1
ATOM 778 C C . ILE A 1 94 ? -7.197 -5.657 -5.132 1.00 95.69 94 ILE A C 1
ATOM 780 O O . ILE A 1 94 ? -6.621 -6.180 -6.081 1.00 95.69 94 ILE A O 1
ATOM 784 N N . VAL A 1 95 ? -8.240 -6.238 -4.533 1.00 95.25 95 VAL A N 1
ATOM 785 C CA . VAL A 1 95 ? -8.680 -7.598 -4.894 1.00 95.25 95 VAL A CA 1
ATOM 786 C C . VAL A 1 95 ? -9.307 -7.676 -6.291 1.00 95.25 95 VAL A C 1
ATOM 788 O O . VAL A 1 95 ? -9.476 -8.772 -6.820 1.00 95.25 95 VAL A O 1
ATOM 791 N N . THR A 1 96 ? -9.635 -6.530 -6.902 1.00 95.38 96 THR A N 1
ATOM 792 C CA . THR A 1 96 ? -10.073 -6.443 -8.306 1.00 95.38 96 THR A CA 1
ATOM 793 C C . THR A 1 96 ? -8.924 -6.278 -9.301 1.00 95.38 96 THR A C 1
ATOM 795 O O . THR A 1 96 ? -9.150 -6.410 -10.504 1.00 95.38 96 THR A O 1
ATOM 798 N N . LEU A 1 97 ? -7.694 -6.022 -8.834 1.00 94.62 97 LEU A N 1
ATOM 799 C CA . LEU A 1 97 ? -6.532 -5.921 -9.713 1.00 94.62 97 LEU A CA 1
ATOM 800 C C . LEU A 1 97 ? -6.220 -7.279 -10.348 1.00 94.62 97 LEU A C 1
ATOM 802 O O . LEU A 1 97 ? -6.190 -8.296 -9.643 1.00 94.62 97 LEU A O 1
ATOM 806 N N . PRO A 1 98 ? -5.931 -7.316 -11.658 1.00 93.38 98 PRO A N 1
ATOM 807 C CA . PRO A 1 98 ? -5.597 -8.563 -12.314 1.00 93.38 98 PRO A CA 1
ATOM 808 C C . PRO A 1 98 ? -4.184 -9.025 -11.889 1.00 93.38 98 PRO A C 1
ATOM 810 O O . PRO A 1 98 ? -3.294 -8.187 -11.717 1.00 93.38 98 PRO A O 1
ATOM 813 N N . PRO A 1 99 ? -3.919 -10.341 -11.753 1.00 88.12 99 PRO A N 1
ATOM 814 C CA . PRO A 1 99 ? -2.614 -10.849 -11.301 1.00 88.12 99 PRO A CA 1
ATOM 815 C C . PRO A 1 99 ? -1.426 -10.491 -12.210 1.00 88.12 99 PRO A C 1
ATOM 817 O O . PRO A 1 99 ? -0.273 -10.625 -11.804 1.00 88.12 99 PRO A O 1
ATOM 820 N N . ASN A 1 100 ? -1.699 -10.056 -13.444 1.00 86.31 100 ASN A N 1
ATOM 821 C CA . ASN A 1 100 ? -0.719 -9.592 -14.426 1.00 86.31 100 ASN A CA 1
ATOM 822 C C . ASN A 1 100 ? -0.572 -8.056 -14.474 1.00 86.31 100 ASN A C 1
ATOM 824 O O . ASN A 1 100 ? 0.033 -7.547 -15.417 1.00 86.31 100 ASN A O 1
ATOM 828 N N . ALA A 1 101 ? -1.121 -7.317 -13.501 1.00 90.62 101 ALA A N 1
ATOM 829 C CA . ALA A 1 101 ? -0.881 -5.881 -13.367 1.00 90.62 101 ALA A CA 1
ATOM 830 C C . ALA A 1 101 ? 0.623 -5.580 -13.153 1.00 90.62 101 ALA A C 1
ATOM 832 O O . ALA A 1 101 ? 1.398 -6.486 -12.821 1.00 90.62 101 ALA A O 1
ATOM 833 N N . PRO A 1 102 ? 1.069 -4.318 -13.313 1.00 90.19 102 PRO A N 1
ATOM 834 C CA . PRO A 1 102 ? 2.474 -3.955 -13.172 1.00 90.19 102 PRO A CA 1
ATOM 835 C C . PRO A 1 102 ? 3.078 -4.418 -11.850 1.00 90.19 102 PRO A C 1
ATOM 837 O O . PRO A 1 102 ? 2.473 -4.281 -10.783 1.00 90.19 102 PRO A O 1
ATOM 840 N N . SER A 1 103 ? 4.305 -4.935 -11.930 1.00 87.62 103 SER A N 1
ATOM 841 C CA . SER A 1 103 ? 4.969 -5.617 -10.815 1.00 87.62 103 SER A CA 1
ATOM 842 C C . SER A 1 103 ? 5.050 -4.764 -9.545 1.00 87.62 103 SER A C 1
ATOM 844 O O . SER A 1 103 ? 4.812 -5.275 -8.451 1.00 87.62 103 SER A O 1
ATOM 846 N N . LEU A 1 104 ? 5.306 -3.458 -9.685 1.00 87.12 104 LEU A N 1
ATOM 847 C CA . LEU A 1 104 ? 5.353 -2.531 -8.559 1.00 87.12 104 LEU A CA 1
ATOM 848 C C . LEU A 1 104 ? 3.982 -2.345 -7.895 1.00 87.12 104 LEU A C 1
ATOM 850 O O . LEU A 1 104 ? 3.900 -2.358 -6.672 1.00 87.12 104 LEU A O 1
ATOM 854 N N . LEU A 1 105 ? 2.900 -2.238 -8.674 1.00 91.75 105 LEU A N 1
ATOM 855 C CA . LEU A 1 105 ? 1.547 -2.116 -8.126 1.00 91.75 105 LEU A CA 1
ATOM 856 C C . LEU A 1 105 ? 1.146 -3.383 -7.365 1.00 91.75 105 LEU A C 1
ATOM 858 O O . LEU A 1 105 ? 0.619 -3.292 -6.257 1.00 91.75 105 LEU A O 1
ATOM 862 N N . ILE A 1 106 ? 1.443 -4.558 -7.928 1.00 92.25 106 ILE A N 1
ATOM 863 C CA . ILE A 1 106 ? 1.243 -5.844 -7.252 1.00 92.25 106 ILE A CA 1
ATOM 864 C C . ILE A 1 106 ? 2.074 -5.908 -5.966 1.00 92.25 106 ILE A C 1
ATOM 866 O O . ILE A 1 106 ? 1.549 -6.293 -4.923 1.00 92.25 106 ILE A O 1
ATOM 870 N N . LYS A 1 107 ? 3.339 -5.464 -6.000 1.00 90.00 107 LYS A N 1
ATOM 871 C CA . LYS A 1 107 ? 4.209 -5.393 -4.817 1.00 90.00 107 LYS A CA 1
ATOM 872 C C . LYS A 1 107 ? 3.599 -4.545 -3.706 1.00 90.00 107 LYS A C 1
ATOM 874 O O . LYS A 1 107 ? 3.430 -5.032 -2.590 1.00 90.00 107 LYS A O 1
ATOM 879 N N . THR A 1 108 ? 3.214 -3.317 -4.025 1.00 92.38 108 THR A N 1
ATOM 880 C CA . THR A 1 108 ? 2.608 -2.377 -3.075 1.00 92.38 108 THR A CA 1
ATOM 881 C C . THR A 1 108 ? 1.272 -2.889 -2.539 1.00 92.38 108 THR A C 1
ATOM 883 O O . THR A 1 108 ? 0.995 -2.745 -1.351 1.00 92.38 108 THR A O 1
ATOM 886 N N . SER A 1 109 ? 0.478 -3.554 -3.380 1.00 94.50 109 SER A N 1
ATOM 887 C CA . SER A 1 109 ? -0.787 -4.187 -2.991 1.00 94.50 109 SER A CA 1
ATOM 888 C C . SER A 1 109 ? -0.588 -5.330 -1.999 1.00 94.50 109 SER A C 1
ATOM 890 O O . SER A 1 109 ? -1.268 -5.388 -0.979 1.00 94.50 109 SER A O 1
ATOM 892 N N . CYS A 1 110 ? 0.373 -6.217 -2.255 1.00 92.69 110 CYS A N 1
ATOM 893 C CA . CYS A 1 110 ? 0.710 -7.296 -1.333 1.00 92.69 110 CYS A CA 1
ATOM 894 C C . CYS A 1 110 ? 1.231 -6.765 0.007 1.00 92.69 110 CYS A C 1
ATOM 896 O O . CYS A 1 110 ? 0.822 -7.262 1.055 1.00 92.69 110 CYS A O 1
ATOM 898 N N . GLU A 1 111 ? 2.108 -5.754 -0.015 1.00 91.38 111 GLU A N 1
ATOM 899 C CA . GLU A 1 111 ? 2.593 -5.097 1.205 1.00 91.38 111 GLU A CA 1
ATOM 900 C C . GLU A 1 111 ? 1.436 -4.478 1.997 1.00 91.38 111 GLU A C 1
ATOM 902 O O . GLU A 1 111 ? 1.349 -4.697 3.202 1.00 91.38 111 GLU A O 1
ATOM 907 N N . PHE A 1 112 ? 0.515 -3.782 1.321 1.00 93.94 112 PHE A N 1
ATOM 908 C CA . PHE A 1 112 ? -0.681 -3.217 1.946 1.00 93.94 112 PHE A CA 1
ATOM 909 C C . PHE A 1 112 ? -1.545 -4.295 2.610 1.00 93.94 112 PHE A C 1
ATOM 911 O O . PHE A 1 112 ? -1.868 -4.175 3.788 1.00 93.94 112 PHE A O 1
ATOM 918 N N . LEU A 1 113 ? -1.918 -5.352 1.876 1.00 93.56 113 LEU A N 1
ATOM 919 C CA . LEU A 1 113 ? -2.793 -6.406 2.402 1.00 93.56 113 LEU A CA 1
ATOM 920 C C . LEU A 1 113 ? -2.157 -7.130 3.588 1.00 93.56 113 LEU A C 1
ATOM 922 O O . LEU A 1 113 ? -2.841 -7.410 4.568 1.00 93.56 113 LEU A O 1
ATOM 926 N N . ARG A 1 114 ? -0.852 -7.409 3.520 1.00 90.38 114 ARG A N 1
ATOM 927 C CA . ARG A 1 114 ? -0.111 -8.009 4.632 1.00 90.38 114 ARG A CA 1
ATOM 928 C C . ARG A 1 114 ? -0.149 -7.106 5.859 1.00 90.38 114 ARG A C 1
ATOM 930 O O . ARG A 1 114 ? -0.538 -7.560 6.929 1.00 90.38 114 ARG A O 1
ATOM 937 N N . ASP A 1 115 ? 0.230 -5.841 5.700 1.00 90.25 115 ASP A N 1
ATOM 938 C CA . ASP A 1 115 ? 0.277 -4.892 6.810 1.00 90.25 115 ASP A CA 1
ATOM 939 C C . ASP A 1 115 ? -1.139 -4.656 7.380 1.00 90.25 115 ASP A C 1
ATOM 941 O O . ASP A 1 115 ? -1.301 -4.497 8.588 1.00 90.25 115 ASP A O 1
ATOM 945 N N . PHE A 1 116 ? -2.184 -4.700 6.548 1.00 91.00 116 PHE A N 1
ATOM 946 C CA . PHE A 1 116 ? -3.578 -4.646 6.990 1.00 91.00 116 PHE A CA 1
ATOM 947 C C . PHE A 1 116 ? -3.967 -5.871 7.833 1.00 91.00 116 PHE A C 1
ATOM 949 O O . PHE A 1 116 ? -4.510 -5.700 8.923 1.00 91.00 116 PHE A O 1
ATOM 956 N N . ILE A 1 117 ? -3.661 -7.090 7.369 1.00 88.94 117 ILE A N 1
ATOM 957 C CA . ILE A 1 117 ? -3.953 -8.346 8.085 1.00 88.94 117 ILE A CA 1
ATOM 958 C C . ILE A 1 117 ? -3.214 -8.387 9.431 1.00 88.94 117 ILE A C 1
ATOM 960 O O . ILE A 1 117 ? -3.838 -8.621 10.463 1.00 88.94 117 ILE A O 1
ATOM 964 N N . ASP A 1 118 ? -1.920 -8.061 9.445 1.00 86.50 118 ASP A N 1
ATOM 965 C CA . ASP A 1 118 ? -1.108 -8.026 10.668 1.00 86.50 118 ASP A CA 1
ATOM 966 C C . ASP A 1 118 ? -1.661 -7.039 11.713 1.00 86.50 118 ASP A C 1
ATOM 968 O O . ASP A 1 118 ? -1.607 -7.272 12.923 1.00 86.50 118 ASP A O 1
ATOM 972 N N . ASN A 1 119 ? -2.185 -5.899 11.256 1.00 84.56 119 ASN A N 1
ATOM 973 C CA . ASN A 1 119 ? -2.792 -4.903 12.136 1.00 84.56 119 ASN A CA 1
ATOM 974 C C . ASN A 1 119 ? -4.219 -5.278 12.562 1.00 84.56 119 ASN A C 1
ATOM 976 O O . ASN A 1 119 ? -4.667 -4.823 13.620 1.00 84.56 119 ASN A O 1
ATOM 980 N N . ALA A 1 120 ? -4.926 -6.099 11.781 1.00 82.31 120 ALA A N 1
ATOM 981 C CA . ALA A 1 120 ? -6.264 -6.573 12.113 1.00 82.31 120 ALA A CA 1
ATOM 982 C C . ALA A 1 120 ? -6.250 -7.471 13.360 1.00 82.31 120 ALA A C 1
ATOM 984 O O . ALA A 1 120 ? -7.049 -7.255 14.272 1.00 82.31 120 ALA A O 1
ATOM 985 N N . ASP A 1 121 ? -5.283 -8.388 13.459 1.00 72.19 121 ASP A N 1
ATOM 986 C CA . ASP A 1 121 ? -5.154 -9.322 14.589 1.00 72.19 121 ASP A CA 1
ATOM 987 C C . ASP A 1 121 ? -4.891 -8.613 15.928 1.00 72.19 121 ASP A C 1
ATOM 989 O O . ASP A 1 121 ? -5.380 -9.019 16.988 1.00 72.19 121 ASP A O 1
ATOM 993 N N . ASN A 1 122 ? -4.156 -7.499 15.891 1.00 72.50 122 ASN A N 1
ATOM 994 C CA . ASN A 1 122 ? -3.844 -6.705 17.081 1.00 72.50 122 ASN A CA 1
ATOM 995 C C . ASN A 1 122 ? -5.047 -5.897 17.591 1.00 72.50 122 ASN A C 1
ATOM 997 O O . ASN A 1 122 ? -5.139 -5.554 18.775 1.00 72.50 122 ASN A O 1
ATOM 1001 N N . ARG A 1 123 ? -6.011 -5.609 16.718 1.00 70.31 123 ARG A N 1
ATOM 1002 C CA . ARG A 1 123 ? -7.216 -4.846 17.038 1.00 70.31 123 ARG A CA 1
ATOM 1003 C C . ARG A 1 123 ? -8.341 -5.830 17.364 1.00 70.31 123 ARG A C 1
ATOM 1005 O O . ARG A 1 123 ? -9.245 -6.062 16.571 1.00 70.31 123 ARG A O 1
ATOM 1012 N N . LYS A 1 124 ? -8.339 -6.351 18.596 1.00 62.41 124 LYS A N 1
ATOM 1013 C CA . LYS A 1 124 ? -9.349 -7.277 19.174 1.00 62.41 124 LYS A CA 1
ATOM 1014 C C . LYS A 1 124 ? -10.827 -6.808 19.128 1.00 62.41 124 LYS A C 1
ATOM 1016 O O . LYS A 1 124 ? -11.676 -7.424 19.763 1.00 62.41 124 LYS A O 1
ATOM 1021 N N . LYS A 1 125 ? -11.154 -5.712 18.436 1.00 59.41 125 LYS A N 1
ATOM 1022 C CA . LYS A 1 125 ? -12.491 -5.103 18.344 1.00 59.41 125 LYS A CA 1
ATOM 1023 C C . LYS A 1 125 ? -13.201 -5.320 17.000 1.00 59.41 125 LYS A C 1
ATOM 1025 O O . LYS A 1 125 ? -14.296 -4.802 16.829 1.00 59.41 125 LYS A O 1
ATOM 1030 N N . TYR A 1 126 ? -12.643 -6.088 16.065 1.00 57.09 126 TYR A N 1
ATOM 1031 C CA . TYR A 1 126 ? -13.275 -6.335 14.760 1.00 57.09 126 TYR A CA 1
ATOM 1032 C C . TYR A 1 126 ? -14.395 -7.394 14.795 1.00 57.09 126 TYR A C 1
ATOM 1034 O O . TYR A 1 126 ? -14.427 -8.298 13.966 1.00 57.09 126 TYR A O 1
ATOM 1042 N N . SER A 1 127 ? -15.361 -7.277 15.715 1.00 55.38 127 SER A N 1
ATOM 1043 C CA . SER A 1 127 ? -16.633 -8.012 15.578 1.00 55.38 127 SER A CA 1
ATOM 1044 C C . SER A 1 127 ? -17.461 -7.526 14.377 1.00 55.38 127 SER A C 1
ATOM 1046 O O . SER A 1 127 ? -18.426 -8.177 13.995 1.00 55.38 127 SER A O 1
ATOM 1048 N N . GLU A 1 128 ? -17.061 -6.407 13.769 1.00 62.47 128 GLU A N 1
ATOM 1049 C CA . GLU A 1 128 ? -17.637 -5.798 12.566 1.00 62.47 128 GLU A CA 1
ATOM 1050 C C . GLU A 1 128 ? -16.629 -5.840 11.409 1.00 62.47 128 GLU A C 1
ATOM 1052 O O . GLU A 1 128 ? -16.346 -4.836 10.757 1.00 62.47 128 GLU A O 1
ATOM 1057 N N . MET A 1 129 ? -15.991 -6.993 11.201 1.00 59.31 129 MET A N 1
ATOM 1058 C CA . MET A 1 129 ? -15.072 -7.147 10.080 1.00 59.31 129 MET A CA 1
ATOM 1059 C C . MET A 1 129 ? -15.807 -6.837 8.758 1.00 59.31 129 MET A C 1
ATOM 1061 O O . MET A 1 129 ? -16.942 -7.293 8.582 1.00 59.31 129 MET A O 1
ATOM 1065 N N . PRO A 1 130 ? -15.208 -6.054 7.838 1.00 59.28 130 PRO A N 1
ATOM 1066 C CA . PRO A 1 130 ? -15.865 -5.682 6.595 1.00 59.28 130 PRO A CA 1
ATOM 1067 C C . PRO A 1 130 ? -16.273 -6.914 5.781 1.00 59.28 130 PRO A C 1
ATOM 1069 O O . PRO A 1 130 ? -15.632 -7.957 5.820 1.00 59.28 130 PRO A O 1
ATOM 1072 N N . GLU A 1 131 ? -17.325 -6.740 4.982 1.00 66.25 131 GLU A N 1
ATOM 1073 C CA . GLU A 1 131 ? -17.910 -7.718 4.048 1.00 66.25 131 GLU A CA 1
ATOM 1074 C C . GLU A 1 131 ? -16.884 -8.449 3.155 1.00 66.25 131 GLU A C 1
ATOM 1076 O O . GLU A 1 131 ? -17.149 -9.541 2.657 1.00 66.25 131 GLU A O 1
ATOM 1081 N N . ILE A 1 132 ? -15.693 -7.869 2.971 1.00 77.06 132 ILE A N 1
ATOM 1082 C CA . ILE A 1 132 ? -14.579 -8.520 2.285 1.00 77.06 132 ILE A CA 1
ATOM 1083 C C . ILE A 1 132 ? -13.869 -9.453 3.267 1.00 77.06 132 ILE A C 1
ATOM 1085 O O . ILE A 1 132 ? -13.101 -9.025 4.128 1.00 77.06 132 ILE A O 1
ATOM 1089 N N . SER A 1 133 ? -14.116 -10.750 3.103 1.00 83.62 133 SER A N 1
ATOM 1090 C CA . SER A 1 133 ? -13.532 -11.789 3.946 1.00 83.62 133 SER A CA 1
ATOM 1091 C C . SER A 1 133 ? -12.004 -11.858 3.814 1.00 83.62 133 SER A C 1
ATOM 1093 O O . SER A 1 133 ? -11.449 -11.664 2.727 1.00 83.62 133 SER A O 1
ATOM 1095 N N . LEU A 1 134 ? -11.317 -12.241 4.903 1.00 87.81 134 LEU A N 1
ATOM 1096 C CA . LEU A 1 134 ? -9.899 -12.646 4.868 1.00 87.81 134 LEU A CA 1
ATOM 1097 C C . LEU A 1 134 ? -9.629 -13.653 3.744 1.00 87.81 134 LEU A C 1
ATOM 1099 O O . LEU A 1 134 ? -8.606 -13.586 3.072 1.00 87.81 134 LEU A O 1
ATOM 1103 N N . GLU A 1 135 ? -10.581 -14.555 3.505 1.00 89.69 135 GLU A N 1
ATOM 1104 C CA . GLU A 1 135 ? -10.528 -15.541 2.430 1.00 89.69 135 GLU A CA 1
ATOM 1105 C C . GLU A 1 135 ? -10.358 -14.895 1.048 1.00 89.69 135 GLU A C 1
ATOM 1107 O O . GLU A 1 135 ? -9.569 -15.384 0.244 1.00 89.69 135 GLU A O 1
ATOM 1112 N N . THR A 1 136 ? -11.042 -13.780 0.774 1.00 93.12 136 THR A N 1
ATOM 1113 C CA . THR A 1 136 ? -10.916 -13.055 -0.500 1.00 93.12 136 THR A CA 1
ATOM 1114 C C . THR A 1 136 ? -9.510 -12.483 -0.667 1.00 93.12 136 THR A C 1
ATOM 1116 O O . THR A 1 136 ? -8.906 -12.629 -1.730 1.00 93.12 136 THR A O 1
ATOM 1119 N N . MET A 1 137 ? -8.951 -11.899 0.397 1.00 92.75 137 MET A N 1
ATOM 1120 C CA . MET A 1 137 ? -7.585 -11.370 0.381 1.00 92.75 137 MET A CA 1
ATOM 1121 C C . MET A 1 137 ? -6.549 -12.486 0.196 1.00 92.75 137 MET A C 1
ATOM 1123 O O . MET A 1 137 ? -5.685 -12.374 -0.671 1.00 92.75 137 MET A O 1
ATOM 1127 N N . TYR A 1 138 ? -6.664 -13.600 0.927 1.00 91.19 138 TYR A N 1
ATOM 1128 C CA . TYR A 1 138 ? -5.767 -14.750 0.762 1.00 91.19 138 TYR A CA 1
ATOM 1129 C C . TYR A 1 138 ? -5.882 -15.399 -0.622 1.00 91.19 138 TYR A C 1
ATOM 1131 O O . TYR A 1 138 ? -4.862 -15.752 -1.213 1.00 91.19 138 TYR A O 1
ATOM 1139 N N . LYS A 1 139 ? -7.097 -15.519 -1.176 1.00 93.00 139 LYS A N 1
ATOM 1140 C CA . LYS A 1 139 ? -7.319 -16.008 -2.547 1.00 93.00 139 LYS A CA 1
ATOM 1141 C C . LYS A 1 139 ? -6.644 -15.123 -3.586 1.00 93.00 139 LYS A C 1
ATOM 1143 O O . LYS A 1 139 ? -6.106 -15.655 -4.554 1.00 93.00 139 LYS A O 1
ATOM 1148 N N . TRP A 1 140 ? -6.680 -13.803 -3.408 1.00 94.12 140 TRP A N 1
ATOM 1149 C CA . TRP A 1 140 ? -5.987 -12.879 -4.302 1.00 94.12 140 TRP A CA 1
ATOM 1150 C C . TRP A 1 140 ? -4.463 -13.004 -4.156 1.00 94.12 140 TRP A C 1
ATOM 1152 O O . TRP A 1 140 ? -3.770 -13.205 -5.150 1.00 94.12 140 TRP A O 1
ATOM 1162 N N . LEU A 1 141 ? -3.942 -13.013 -2.923 1.00 90.94 141 LEU A N 1
ATOM 1163 C CA . LEU A 1 141 ? -2.508 -13.192 -2.650 1.00 90.94 141 LEU A CA 1
ATOM 1164 C C . LEU A 1 141 ? -1.952 -14.503 -3.231 1.00 90.94 141 LEU A C 1
ATOM 1166 O O . LEU A 1 141 ? -0.836 -14.521 -3.743 1.00 90.94 141 LEU A O 1
ATOM 1170 N N . ALA A 1 142 ? -2.731 -15.588 -3.203 1.00 90.00 142 ALA A N 1
ATOM 1171 C CA . ALA A 1 142 ? -2.340 -16.882 -3.766 1.00 90.00 142 ALA A CA 1
ATOM 1172 C C . ALA A 1 142 ? -2.239 -16.893 -5.305 1.00 90.00 142 ALA A C 1
ATOM 1174 O O . ALA A 1 142 ? -1.609 -17.790 -5.864 1.00 90.00 142 ALA A O 1
ATOM 1175 N N . GLN A 1 143 ? -2.851 -15.924 -5.995 1.00 92.19 143 GLN A N 1
ATOM 1176 C CA . GLN A 1 143 ? -2.797 -15.795 -7.458 1.00 92.19 143 GLN A CA 1
ATOM 1177 C C . GLN A 1 143 ? -1.605 -14.958 -7.941 1.00 92.19 143 GLN A C 1
ATOM 1179 O O . GLN A 1 143 ? -1.289 -14.971 -9.131 1.00 92.19 143 GLN A O 1
ATOM 1184 N N . VAL A 1 144 ? -0.938 -14.230 -7.041 1.00 87.50 144 VAL A N 1
ATOM 1185 C CA . VAL A 1 144 ? 0.198 -13.372 -7.384 1.00 87.50 144 VAL A CA 1
ATOM 1186 C C . VAL A 1 144 ? 1.413 -14.231 -7.778 1.00 87.50 144 VAL A C 1
ATOM 1188 O O . VAL A 1 144 ? 1.744 -15.182 -7.065 1.00 87.50 144 VAL A O 1
ATOM 1191 N N . PRO A 1 145 ? 2.121 -13.913 -8.883 1.00 80.12 145 PRO A N 1
ATOM 1192 C CA . PRO A 1 145 ? 3.268 -14.692 -9.341 1.00 80.12 145 PRO A CA 1
ATOM 1193 C C . PRO A 1 145 ? 4.332 -14.958 -8.260 1.00 80.12 145 PRO A C 1
ATOM 1195 O O . PRO A 1 145 ? 4.740 -14.079 -7.497 1.00 80.12 145 PRO A O 1
ATOM 1198 N N . GLY A 1 146 ? 4.827 -16.200 -8.242 1.00 70.31 146 GLY A N 1
ATOM 1199 C CA . GLY A 1 146 ? 5.701 -16.751 -7.200 1.00 70.31 146 GLY A CA 1
ATOM 1200 C C . GLY A 1 146 ? 7.014 -16.005 -6.886 1.00 70.31 146 GLY A C 1
ATOM 1201 O O . GLY A 1 146 ? 7.402 -16.003 -5.716 1.00 70.31 146 GLY A O 1
ATOM 1202 N N . PRO A 1 147 ? 7.724 -15.369 -7.843 1.00 64.69 147 PRO A N 1
ATOM 1203 C CA . PRO A 1 147 ? 8.922 -14.584 -7.523 1.00 64.69 147 PRO A CA 1
ATOM 1204 C C . PRO A 1 147 ? 8.614 -13.429 -6.566 1.00 64.69 147 PRO A C 1
ATOM 1206 O O . PRO A 1 147 ? 9.355 -13.189 -5.614 1.00 64.69 147 PRO A O 1
ATOM 1209 N N . THR A 1 148 ? 7.467 -12.782 -6.764 1.00 66.19 148 THR A N 1
ATOM 1210 C CA . THR A 1 148 ? 6.985 -11.711 -5.899 1.00 66.19 148 THR A CA 1
ATOM 1211 C C . THR A 1 148 ? 6.583 -12.292 -4.541 1.00 66.19 148 THR A C 1
ATOM 1213 O O . THR A 1 148 ? 7.046 -11.801 -3.516 1.00 66.19 148 THR A O 1
ATOM 1216 N N . ALA A 1 149 ? 5.851 -13.419 -4.528 1.00 63.62 149 ALA A N 1
ATOM 1217 C CA . ALA A 1 149 ? 5.463 -14.152 -3.312 1.00 63.62 149 ALA A CA 1
ATOM 1218 C C . ALA A 1 149 ? 6.650 -14.466 -2.375 1.00 63.62 149 ALA A C 1
ATOM 1220 O O . ALA A 1 149 ? 6.585 -14.234 -1.166 1.00 63.62 149 ALA A O 1
ATOM 1221 N N . LYS A 1 150 ? 7.761 -14.964 -2.936 1.00 65.75 150 LYS A N 1
ATOM 1222 C CA . LYS A 1 150 ? 8.970 -15.324 -2.175 1.00 65.75 150 LYS A CA 1
ATOM 1223 C C . LYS A 1 150 ? 9.686 -14.108 -1.588 1.00 65.75 150 LYS A C 1
ATOM 1225 O O . LYS A 1 150 ? 10.141 -14.176 -0.447 1.00 65.75 150 LYS A O 1
ATOM 1230 N N . ALA A 1 151 ? 9.748 -13.002 -2.331 1.00 61.94 151 ALA A N 1
ATOM 1231 C CA . ALA A 1 151 ? 10.330 -11.758 -1.834 1.00 61.94 151 ALA A CA 1
ATOM 1232 C C . ALA A 1 151 ? 9.566 -11.219 -0.608 1.00 61.94 151 ALA A C 1
ATOM 1234 O O . ALA A 1 151 ? 10.188 -10.694 0.313 1.00 61.94 151 ALA A O 1
ATOM 1235 N N . PHE A 1 152 ? 8.242 -11.417 -0.540 1.00 60.97 152 PHE A N 1
ATOM 1236 C CA . PHE A 1 152 ? 7.442 -10.976 0.611 1.00 60.97 152 PHE A CA 1
ATOM 1237 C C . PHE A 1 152 ? 7.674 -11.789 1.885 1.00 60.97 152 PHE A C 1
ATOM 1239 O O . PHE A 1 152 ? 7.622 -11.220 2.974 1.00 60.97 152 PHE A O 1
ATOM 1246 N N . LEU A 1 153 ? 7.893 -13.102 1.765 1.00 60.75 153 LEU A N 1
ATOM 1247 C CA . LEU A 1 153 ? 8.055 -13.989 2.923 1.00 60.75 153 LEU A CA 1
ATOM 1248 C C . LEU A 1 153 ? 9.470 -13.933 3.514 1.00 60.75 153 LEU A C 1
ATOM 1250 O O . LEU A 1 153 ? 9.640 -14.163 4.706 1.00 60.75 153 LEU A O 1
ATOM 1254 N N . SER A 1 154 ? 10.479 -13.615 2.698 1.00 57.84 154 SER A N 1
ATOM 1255 C CA . SER A 1 154 ? 11.885 -13.682 3.114 1.00 57.84 154 SER A CA 1
ATOM 1256 C C . SER A 1 154 ? 12.403 -12.438 3.846 1.00 57.84 154 SER A C 1
ATOM 1258 O O . SER A 1 154 ? 13.449 -12.529 4.479 1.00 57.84 154 SER A O 1
ATOM 1260 N N . GLN A 1 155 ? 11.738 -11.280 3.748 1.00 58.22 155 GLN A N 1
ATOM 1261 C CA . GLN A 1 155 ? 12.316 -10.000 4.197 1.00 58.22 155 GLN A CA 1
ATOM 1262 C C . GLN A 1 155 ? 11.902 -9.538 5.598 1.00 58.22 155 GLN A C 1
ATOM 1264 O O . GLN A 1 155 ? 12.343 -8.478 6.040 1.00 58.22 155 GLN A O 1
ATOM 1269 N N . ARG A 1 156 ? 11.074 -10.289 6.329 1.00 57.66 156 ARG A N 1
ATOM 1270 C CA . ARG A 1 156 ? 10.689 -9.866 7.678 1.00 57.66 156 ARG A CA 1
ATOM 1271 C C . ARG A 1 156 ? 11.718 -10.341 8.695 1.00 57.66 156 ARG A C 1
ATOM 1273 O O . ARG A 1 156 ? 11.484 -11.301 9.425 1.00 57.66 156 ARG A O 1
ATOM 1280 N N . GLU A 1 157 ? 12.819 -9.604 8.808 1.00 59.97 157 GLU A N 1
ATOM 1281 C CA . GLU A 1 157 ? 13.368 -9.453 10.149 1.00 59.97 157 GLU A CA 1
ATOM 1282 C C . GLU A 1 157 ? 12.277 -8.789 11.005 1.00 59.97 157 GLU A C 1
ATOM 1284 O O . GLU A 1 157 ? 11.597 -7.870 10.527 1.00 59.97 157 GLU A O 1
ATOM 1289 N N . PRO A 1 158 ? 12.010 -9.282 12.228 1.00 57.12 158 PRO A N 1
ATOM 1290 C CA . PRO A 1 158 ? 11.069 -8.622 13.116 1.00 57.12 158 PRO A CA 1
ATOM 1291 C C . PRO A 1 158 ? 11.498 -7.162 13.206 1.00 57.12 158 PRO A C 1
ATOM 1293 O O . PRO A 1 158 ? 12.640 -6.897 13.583 1.00 57.12 158 PRO A O 1
ATOM 1296 N N . ARG A 1 159 ? 10.607 -6.234 12.810 1.00 58.09 159 ARG A N 1
ATOM 1297 C CA . ARG A 1 159 ? 10.786 -4.798 13.042 1.00 58.09 159 ARG A CA 1
ATOM 1298 C C . ARG A 1 159 ? 10.992 -4.664 14.543 1.00 58.09 159 ARG A C 1
ATOM 1300 O O . ARG A 1 159 ? 10.021 -4.644 15.298 1.00 58.09 159 ARG A O 1
ATOM 1307 N N . ARG A 1 160 ? 12.249 -4.683 14.989 1.00 47.84 160 ARG A N 1
ATOM 1308 C CA . ARG A 1 160 ? 12.585 -4.351 16.366 1.00 47.84 160 ARG A CA 1
ATOM 1309 C C . ARG A 1 160 ? 11.973 -2.977 16.557 1.00 47.84 160 ARG A C 1
ATOM 1311 O O . ARG A 1 160 ? 12.049 -2.151 15.647 1.00 47.84 160 ARG A O 1
ATOM 1318 N N . ALA A 1 161 ? 11.264 -2.775 17.656 1.00 50.59 161 ALA A N 1
ATOM 1319 C CA . ALA A 1 161 ? 10.748 -1.463 17.979 1.00 50.59 161 ALA A CA 1
ATOM 1320 C C . ALA A 1 161 ? 11.965 -0.536 18.118 1.00 50.59 161 ALA A C 1
ATOM 1322 O O . ALA A 1 161 ? 12.579 -0.466 19.170 1.00 50.59 161 ALA A O 1
ATOM 1323 N N . ILE A 1 162 ? 12.340 0.141 17.029 1.00 52.62 162 ILE A N 1
ATOM 1324 C CA . ILE A 1 162 ? 13.413 1.148 16.991 1.00 52.62 162 ILE A CA 1
ATOM 1325 C C . ILE A 1 162 ? 13.031 2.349 17.885 1.00 52.62 162 ILE A C 1
ATOM 1327 O O . ILE A 1 162 ? 13.828 3.240 18.130 1.00 52.62 162 ILE A O 1
ATOM 1331 N N . PHE A 1 163 ? 11.813 2.358 18.432 1.00 52.03 163 PHE A N 1
ATOM 1332 C CA . PHE A 1 163 ? 11.279 3.417 19.277 1.00 52.03 163 PHE A CA 1
ATOM 1333 C C . PHE A 1 163 ? 11.772 3.422 20.732 1.00 52.03 163 PHE A C 1
ATOM 1335 O O . PHE A 1 163 ? 11.421 4.363 21.438 1.00 52.03 163 PHE A O 1
ATOM 1342 N N . ASP A 1 164 ? 12.582 2.450 21.170 1.00 49.12 164 ASP A N 1
ATOM 1343 C CA . ASP A 1 164 ? 13.211 2.501 22.503 1.00 49.12 164 ASP A CA 1
ATOM 1344 C C . ASP A 1 164 ? 14.665 2.998 22.478 1.00 49.12 164 ASP A C 1
ATOM 1346 O O . ASP A 1 164 ? 15.237 3.248 23.542 1.00 49.12 164 ASP A O 1
ATOM 1350 N N . ASP A 1 165 ? 15.264 3.192 21.297 1.00 50.25 165 ASP A N 1
ATOM 1351 C CA . ASP A 1 165 ? 16.536 3.904 21.232 1.00 50.25 165 ASP A CA 1
ATOM 1352 C C . ASP A 1 165 ? 16.267 5.406 21.418 1.00 50.25 165 ASP A C 1
ATOM 1354 O O . ASP A 1 165 ? 15.384 5.963 20.750 1.00 50.25 165 ASP A O 1
ATOM 1358 N N . PRO A 1 166 ? 16.988 6.084 22.338 1.00 50.91 166 PRO A N 1
ATOM 1359 C CA . PRO A 1 166 ? 16.882 7.526 22.486 1.00 50.91 166 PRO A CA 1
ATOM 1360 C C . PRO A 1 166 ? 17.131 8.120 21.112 1.00 50.91 166 PRO A C 1
ATOM 1362 O O . PRO A 1 166 ? 18.118 7.742 20.486 1.00 50.91 166 PRO A O 1
ATOM 1365 N N . ILE A 1 167 ? 16.212 8.983 20.660 1.00 49.97 167 ILE A N 1
ATOM 1366 C CA . ILE A 1 167 ? 16.295 9.739 19.408 1.00 49.97 167 ILE A CA 1
ATOM 1367 C C . ILE A 1 167 ? 17.761 10.113 19.223 1.00 49.97 167 ILE A C 1
ATOM 1369 O O . ILE A 1 167 ? 18.261 11.006 19.907 1.00 49.97 167 ILE A O 1
ATOM 1373 N N . VAL A 1 168 ? 18.473 9.357 18.382 1.00 44.69 168 VAL A N 1
ATOM 1374 C CA . VAL A 1 168 ? 19.804 9.756 17.961 1.00 44.69 168 VAL A CA 1
ATOM 1375 C C . VAL A 1 168 ? 19.506 11.053 17.258 1.00 44.69 168 VAL A C 1
ATOM 1377 O O . VAL A 1 168 ? 18.724 11.053 16.303 1.00 44.69 168 VAL A O 1
ATOM 1380 N N . ASP A 1 169 ? 20.002 12.140 17.841 1.00 41.56 169 ASP A N 1
ATOM 1381 C CA . ASP A 1 169 ? 19.909 13.479 17.294 1.00 41.56 169 ASP A CA 1
ATOM 1382 C C . ASP A 1 169 ? 20.558 13.370 15.919 1.00 41.56 169 ASP A C 1
ATOM 1384 O O . ASP A 1 169 ? 21.780 13.341 15.763 1.00 41.56 169 ASP A O 1
ATOM 1388 N N . PHE A 1 170 ? 19.726 13.089 14.921 1.00 43.50 170 PHE A N 1
ATOM 1389 C CA . PHE A 1 170 ? 20.146 13.056 13.550 1.00 43.50 170 PHE A CA 1
ATOM 1390 C C . PHE A 1 170 ? 20.398 14.526 13.249 1.00 43.50 170 PHE A C 1
ATOM 1392 O O . PHE A 1 170 ? 19.512 15.225 12.759 1.00 43.50 170 PHE A O 1
ATOM 1399 N N . ASP A 1 171 ? 21.643 14.955 13.469 1.00 38.28 171 ASP A N 1
ATOM 1400 C CA . ASP A 1 171 ? 22.312 16.043 12.748 1.00 38.28 171 ASP A CA 1
ATOM 1401 C C . ASP A 1 171 ? 22.441 15.646 11.264 1.00 38.28 171 ASP A C 1
ATOM 1403 O O . ASP A 1 171 ? 23.472 15.743 10.599 1.00 38.28 171 ASP A O 1
ATOM 1407 N N . CYS A 1 172 ? 21.342 15.157 10.700 1.00 43.19 172 CYS A N 1
ATOM 1408 C CA . CYS A 1 172 ? 21.043 15.349 9.320 1.00 43.19 172 CYS A CA 1
ATOM 1409 C C . CYS A 1 172 ? 20.905 16.860 9.152 1.00 43.19 172 CYS A C 1
ATOM 1411 O O . CYS A 1 172 ? 19.807 17.408 9.215 1.00 43.19 172 CYS A O 1
ATOM 1413 N N . ASP A 1 173 ? 22.007 17.492 8.753 1.00 37.03 173 ASP A N 1
ATOM 1414 C CA . ASP A 1 173 ? 22.054 18.712 7.936 1.00 37.03 173 ASP A CA 1
ATOM 1415 C C . ASP A 1 173 ? 21.368 18.498 6.562 1.00 37.03 173 ASP A C 1
ATOM 1417 O O . ASP A 1 173 ? 21.699 19.051 5.513 1.00 37.03 173 ASP A O 1
ATOM 1421 N N . VAL A 1 174 ? 20.355 17.642 6.550 1.00 43.38 174 VAL A N 1
ATOM 1422 C CA . VAL A 1 174 ? 19.366 17.507 5.526 1.00 43.38 174 VAL A CA 1
ATOM 1423 C C . VAL A 1 174 ? 18.427 18.676 5.774 1.00 43.38 174 VAL A C 1
ATOM 1425 O O . VAL A 1 174 ? 17.389 18.573 6.420 1.00 43.38 174 VAL A O 1
ATOM 1428 N N . ASN A 1 175 ? 18.783 19.808 5.175 1.00 39.12 175 ASN A N 1
ATOM 1429 C CA . ASN A 1 175 ? 17.879 20.905 4.846 1.00 39.12 175 ASN A CA 1
ATOM 1430 C C . ASN A 1 175 ? 16.750 20.436 3.882 1.00 39.12 175 ASN A C 1
ATOM 1432 O O . ASN A 1 175 ? 16.347 21.142 2.956 1.00 39.12 175 ASN A O 1
ATOM 1436 N N . LEU A 1 176 ? 16.176 19.242 4.091 1.00 43.19 176 LEU A N 1
ATOM 1437 C CA . LEU A 1 176 ? 14.790 18.958 3.760 1.00 43.19 176 LEU A CA 1
ATOM 1438 C C . LEU A 1 176 ? 13.981 19.802 4.731 1.00 43.19 176 LEU A C 1
ATOM 1440 O O . LEU A 1 176 ? 13.466 19.310 5.732 1.00 43.19 176 LEU A O 1
ATOM 1444 N N . SER A 1 177 ? 13.877 21.102 4.442 1.00 43.44 177 SER A N 1
ATOM 1445 C CA . SER A 1 177 ? 12.911 21.924 5.151 1.00 43.44 177 SER A CA 1
ATOM 1446 C C . SER A 1 177 ? 11.587 21.162 5.135 1.00 43.44 177 SER A C 1
ATOM 1448 O O . SER A 1 177 ? 11.258 20.4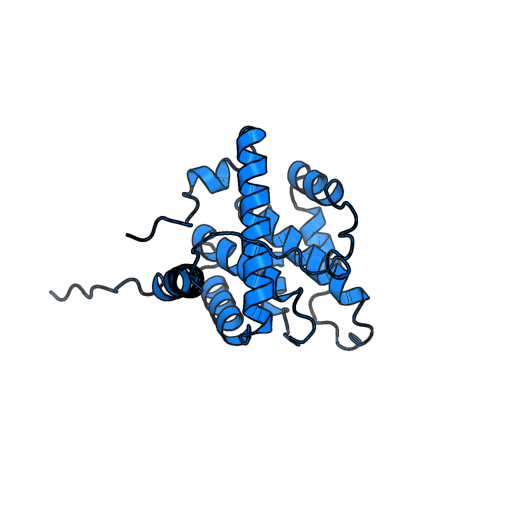98 4.144 1.00 43.44 177 SER A O 1
ATOM 1450 N N . LEU A 1 178 ? 10.798 21.260 6.199 1.00 42.84 178 LEU A N 1
ATOM 1451 C CA . LEU A 1 178 ? 9.419 20.781 6.163 1.00 42.84 178 LEU A CA 1
ATOM 1452 C C . LEU A 1 178 ? 8.708 21.306 4.898 1.00 42.84 178 LEU A C 1
ATOM 1454 O O . LEU A 1 178 ? 7.856 20.632 4.340 1.00 42.84 178 LEU A O 1
ATOM 1458 N N . GLY A 1 179 ? 9.150 22.460 4.379 1.00 44.16 179 GLY A N 1
ATOM 1459 C CA . GLY A 1 179 ? 8.796 23.011 3.078 1.00 44.16 179 GLY A CA 1
ATOM 1460 C C . GLY A 1 179 ? 9.209 22.188 1.851 1.00 44.16 179 GLY A C 1
ATOM 1461 O O . GLY A 1 179 ? 8.491 22.259 0.875 1.00 44.16 179 GLY A O 1
ATOM 1462 N N . SER A 1 180 ? 10.283 21.398 1.839 1.00 45.19 180 SER A N 1
ATOM 1463 C CA . SER A 1 180 ? 10.670 20.490 0.740 1.00 45.19 180 SER A CA 1
ATOM 1464 C C . SER A 1 180 ? 9.884 19.179 0.756 1.00 45.19 180 SER A C 1
ATOM 1466 O O . SER A 1 180 ? 9.455 18.733 -0.305 1.00 45.19 180 SER A O 1
ATOM 1468 N N . ILE A 1 181 ? 9.624 18.590 1.928 1.00 48.53 181 ILE A N 1
ATOM 1469 C CA . ILE A 1 181 ? 8.728 17.422 2.048 1.00 48.53 181 ILE A CA 1
ATOM 1470 C C . ILE A 1 181 ? 7.286 17.857 1.785 1.00 48.53 181 ILE A C 1
ATOM 1472 O O . ILE A 1 181 ? 6.603 17.250 0.967 1.00 48.53 181 ILE A O 1
ATOM 1476 N N . SER A 1 182 ? 6.856 18.973 2.380 1.00 46.38 182 SER A N 1
ATOM 1477 C CA . SER A 1 182 ? 5.559 19.589 2.107 1.00 46.38 182 SER A CA 1
ATOM 1478 C C . SER A 1 182 ? 5.452 20.003 0.651 1.00 46.38 182 SER A C 1
ATOM 1480 O O . SER A 1 182 ? 4.431 19.705 0.070 1.00 46.38 182 SER A O 1
ATOM 1482 N N . LYS A 1 183 ? 6.484 20.574 0.008 1.00 50.50 183 LYS A N 1
ATOM 1483 C CA . LYS A 1 183 ? 6.484 20.825 -1.443 1.00 50.50 183 LYS A CA 1
ATOM 1484 C C . LYS A 1 183 ? 6.396 19.529 -2.216 1.00 50.50 183 LYS A C 1
ATOM 1486 O O . LYS A 1 183 ? 5.614 19.486 -3.140 1.00 50.50 183 LYS A O 1
ATOM 1491 N N . THR A 1 184 ? 7.134 18.484 -1.864 1.00 49.06 184 THR A N 1
ATOM 1492 C CA . THR A 1 184 ? 7.093 17.198 -2.577 1.00 49.06 184 THR A CA 1
ATOM 1493 C C . THR A 1 184 ? 5.695 16.578 -2.478 1.00 49.06 184 THR A C 1
ATOM 1495 O O . THR A 1 184 ? 5.120 16.218 -3.500 1.00 49.06 184 THR A O 1
ATOM 1498 N N . LEU A 1 185 ? 5.079 16.592 -1.292 1.00 47.56 185 LEU A N 1
ATOM 1499 C CA . LEU A 1 185 ? 3.693 16.177 -1.056 1.00 47.56 185 LEU A CA 1
ATOM 1500 C C . LEU A 1 185 ? 2.664 17.124 -1.707 1.00 47.56 185 LEU A C 1
ATOM 1502 O O . LEU A 1 185 ? 1.729 16.650 -2.341 1.00 47.56 185 LEU A O 1
ATOM 1506 N N . LEU A 1 186 ? 2.842 18.449 -1.655 1.00 48.34 186 LEU A N 1
ATOM 1507 C CA . LEU A 1 186 ? 2.020 19.438 -2.373 1.00 48.34 186 LEU A CA 1
ATOM 1508 C C . LEU A 1 186 ? 2.175 19.281 -3.885 1.00 48.34 186 LEU A C 1
ATOM 1510 O O . LEU A 1 186 ? 1.230 19.543 -4.617 1.00 48.34 186 LEU A O 1
ATOM 1514 N N . PHE A 1 187 ? 3.351 18.893 -4.369 1.00 50.75 187 PHE A N 1
ATOM 1515 C CA . PHE A 1 187 ? 3.623 18.628 -5.774 1.00 50.75 187 PHE A CA 1
ATOM 1516 C C . PHE A 1 187 ? 2.880 17.359 -6.185 1.00 50.75 187 PHE A C 1
ATOM 1518 O O . PHE A 1 187 ? 2.193 17.398 -7.200 1.00 50.75 187 PHE A O 1
ATOM 1525 N N . PHE A 1 188 ? 2.881 16.294 -5.379 1.00 44.09 188 PHE A N 1
ATOM 1526 C CA . PHE A 1 188 ? 2.002 15.138 -5.602 1.00 44.09 188 PHE A CA 1
ATOM 1527 C C . PHE A 1 188 ? 0.513 15.523 -5.621 1.00 44.09 188 PHE A C 1
ATOM 1529 O O . PHE A 1 188 ? -0.225 15.088 -6.503 1.00 44.09 188 PHE A O 1
ATOM 1536 N N . VAL A 1 189 ? 0.075 16.397 -4.709 1.00 44.94 189 VAL A N 1
ATOM 1537 C CA . VAL A 1 189 ? -1.326 16.844 -4.608 1.00 44.94 189 VAL A CA 1
ATOM 1538 C C . VAL A 1 189 ? -1.739 17.767 -5.768 1.00 44.94 189 VAL A C 1
ATOM 1540 O O . VAL A 1 189 ? -2.850 17.641 -6.285 1.00 44.94 189 VAL A O 1
ATOM 1543 N N . ASN A 1 190 ? -0.861 18.663 -6.231 1.00 41.12 190 ASN A N 1
ATOM 1544 C CA . ASN A 1 190 ? -1.173 19.667 -7.260 1.00 41.12 190 ASN A CA 1
ATOM 1545 C C . ASN A 1 190 ? -0.951 19.188 -8.704 1.00 41.12 190 ASN A C 1
ATOM 1547 O O . ASN A 1 190 ? -1.481 19.799 -9.631 1.00 41.12 190 ASN A O 1
ATOM 1551 N N . SER A 1 191 ? -0.227 18.088 -8.924 1.00 46.81 191 SER A N 1
ATOM 1552 C CA . SER A 1 191 ? 0.061 17.573 -10.277 1.00 46.81 191 SER A CA 1
ATOM 1553 C C . SER A 1 191 ? -1.134 16.900 -10.963 1.00 46.81 191 SER A C 1
ATOM 1555 O O . SER A 1 191 ? -1.087 16.657 -12.163 1.00 46.81 191 SER A O 1
ATOM 1557 N N . GLY A 1 192 ? -2.225 16.642 -10.232 1.00 42.53 192 GLY A N 1
ATOM 1558 C CA . GLY A 1 192 ? -3.474 16.100 -10.781 1.00 42.53 192 GLY A CA 1
ATOM 1559 C C . GLY A 1 192 ? -4.434 17.146 -11.362 1.00 42.53 192 GLY A C 1
ATOM 1560 O O . GLY A 1 192 ? -5.518 16.784 -11.807 1.00 42.53 192 GLY A O 1
ATOM 1561 N N . LYS A 1 193 ? -4.078 18.437 -11.351 1.00 45.75 193 LYS A N 1
ATOM 1562 C CA . LYS A 1 193 ? -4.800 19.478 -12.097 1.00 45.75 193 LYS A CA 1
ATOM 1563 C C . LYS A 1 193 ? -4.125 19.674 -13.452 1.00 45.75 193 LYS A C 1
ATOM 1565 O O . LYS A 1 193 ? -3.481 20.690 -13.702 1.00 45.75 193 LYS A O 1
ATOM 1570 N N . GLY A 1 194 ? -4.253 18.676 -14.323 1.00 43.53 194 GLY A N 1
ATOM 1571 C CA . GLY A 1 194 ? -4.047 18.889 -15.749 1.00 43.53 194 GLY A CA 1
ATOM 1572 C C . GLY A 1 194 ? -5.081 19.904 -16.224 1.00 43.53 194 GLY A C 1
ATOM 1573 O O . GLY A 1 194 ? -6.280 19.654 -16.130 1.00 43.53 194 GLY A O 1
ATOM 1574 N N . SER A 1 195 ? -4.613 21.072 -16.657 1.00 43.81 195 SER A N 1
ATOM 1575 C CA . SER A 1 195 ? -5.426 22.079 -17.329 1.00 43.81 195 SER A CA 1
ATOM 1576 C C . SER A 1 195 ? -6.117 21.420 -18.518 1.00 43.81 195 SER A C 1
ATOM 1578 O O . SER A 1 195 ? -5.474 21.125 -19.524 1.00 43.81 195 SER A O 1
ATOM 1580 N N . MET A 1 196 ? -7.421 21.181 -18.395 1.00 36.69 196 MET A N 1
ATOM 1581 C CA . MET A 1 196 ? -8.297 20.898 -19.521 1.00 36.69 196 MET A CA 1
ATOM 1582 C C . MET A 1 196 ? -8.330 22.193 -20.340 1.00 36.69 196 MET A C 1
ATOM 1584 O O . MET A 1 196 ? -9.080 23.117 -20.036 1.00 36.69 196 MET A O 1
ATOM 1588 N N . ILE A 1 197 ? -7.404 22.323 -21.292 1.00 37.78 197 ILE A N 1
ATOM 1589 C CA . ILE A 1 197 ? -7.452 23.390 -22.287 1.00 37.78 197 ILE A CA 1
ATOM 1590 C C . ILE A 1 197 ? -8.679 23.072 -23.140 1.00 37.78 197 ILE A C 1
ATOM 1592 O O . ILE A 1 197 ? -8.638 22.194 -24.000 1.00 37.78 197 ILE A O 1
ATOM 1596 N N . LEU A 1 198 ? -9.787 23.748 -22.838 1.00 39.00 198 LEU A N 1
ATOM 1597 C CA . LEU A 1 198 ? -10.883 23.942 -23.774 1.00 39.00 198 LEU A CA 1
ATOM 1598 C C . LEU A 1 198 ? -10.290 24.671 -24.982 1.00 39.00 198 LEU A C 1
ATOM 1600 O O . LEU A 1 198 ? -10.004 25.865 -24.943 1.00 39.00 198 LEU A O 1
ATOM 1604 N N . SER A 1 199 ? -10.014 23.891 -26.020 1.00 40.03 199 SER A N 1
ATOM 1605 C CA . SER A 1 199 ? -9.860 24.375 -27.382 1.00 40.03 199 SER A CA 1
ATOM 1606 C C . SER A 1 199 ? -11.245 24.823 -27.842 1.00 40.03 199 SER A C 1
ATOM 1608 O O . SER A 1 199 ? -11.987 24.023 -28.412 1.00 40.03 199 SER A O 1
ATOM 1610 N N . ASP A 1 200 ? -11.600 26.072 -27.554 1.00 43.72 200 ASP A N 1
ATOM 1611 C CA . ASP A 1 200 ? -12.688 26.733 -28.267 1.00 43.72 200 ASP A CA 1
ATOM 1612 C C . ASP A 1 200 ? -12.212 27.136 -29.670 1.00 43.72 200 ASP A C 1
ATOM 1614 O O . ASP A 1 200 ? -11.043 27.471 -29.882 1.00 43.72 200 ASP A O 1
ATOM 1618 N N . ALA A 1 201 ? -13.149 26.985 -30.605 1.00 47.97 201 ALA A N 1
ATOM 1619 C CA . ALA A 1 201 ? -13.041 27.133 -32.052 1.00 47.97 201 ALA A CA 1
ATOM 1620 C C . ALA A 1 201 ? -12.653 28.538 -32.541 1.00 47.97 201 ALA A C 1
ATOM 1622 O O . ALA A 1 201 ? -12.926 29.530 -31.828 1.00 47.97 201 ALA A O 1
#

Secondary structure (DSSP, 8-state):
---SS---HHHHHGGGTS-HHHHHHHHHHHHHHHHHHHHHHHHS-SHHHHHHHHHHHHH-TT-HHHHHHHHHHHHTTTT-TT-----HHHHHHHHHS-TTS-HHHHHHHHHHHHHHHHHHHH-TT-TT--SS-HHHHHHHHTTS-HHHHHHHHH-------GGGS------------HHHHHHHHHHHHHTT---------